Protein AF-A0A0F9IL72-F1 (afdb_monomer_lite)

Sequence (318 aa):
MGKRKRPRHKKVAETPKAPVAYEALAQELAVKFKNQKQNYYTLSDGVRKKLERHISYRPTPITWGIPLDEVLFSRFFTRFLPLGIMPWDSFATTESTYLPKARNVIHNGFLEMDTDYLMMLDSDILCPPIIVTALMMHDKHLVGGWYRNKSGDAGPHPVVYDFVSETDSRLNFRHRESPGKGLESVAGMGAGNWLMSRELAEALGEDPYSMDRATEDFVLCRKITELGYDIFVDWDLDCAHLELALYKHKGETCIIIGNGPSLNGVPKELLDKYITFGSNKIYTLPHQPDYYCIIDKDMMANCLPTIKAGWRPKGRCS

Structure (mmCIF, N/CA/C/O backbone):
data_AF-A0A0F9IL72-F1
#
_entry.id   AF-A0A0F9IL72-F1
#
loop_
_atom_site.group_PDB
_atom_site.id
_atom_site.type_symbol
_atom_site.label_atom_id
_atom_site.label_alt_id
_atom_site.label_comp_id
_atom_site.label_asym_id
_atom_site.label_entity_id
_atom_site.label_seq_id
_atom_site.pdbx_PDB_ins_code
_atom_site.Cartn_x
_atom_site.Cartn_y
_atom_site.Cartn_z
_atom_site.occupancy
_atom_site.B_iso_or_equiv
_atom_site.auth_seq_id
_atom_site.auth_comp_id
_atom_site.auth_asym_id
_atom_site.auth_atom_id
_atom_site.pdbx_PDB_model_num
ATOM 1 N N . MET A 1 1 ? 44.824 6.770 -3.897 1.00 45.03 1 MET A N 1
ATOM 2 C CA . MET A 1 1 ? 43.406 6.420 -3.647 1.00 45.03 1 MET A CA 1
ATOM 3 C C . MET A 1 1 ? 43.254 4.903 -3.649 1.00 45.03 1 MET A C 1
ATOM 5 O O . MET A 1 1 ? 43.202 4.294 -4.710 1.00 45.03 1 MET A O 1
ATOM 9 N N . GLY A 1 2 ? 43.285 4.275 -2.471 1.00 39.62 2 GLY A N 1
ATOM 10 C CA . GLY A 1 2 ? 43.141 2.822 -2.343 1.00 39.62 2 GLY A CA 1
ATOM 11 C C . GLY A 1 2 ? 41.678 2.403 -2.473 1.00 39.62 2 GLY A C 1
ATOM 12 O O . GLY A 1 2 ? 40.840 2.854 -1.696 1.00 39.62 2 GLY A O 1
ATOM 13 N N . LYS A 1 3 ? 41.364 1.545 -3.451 1.00 37.00 3 LYS A N 1
ATOM 14 C CA . LYS A 1 3 ? 40.039 0.926 -3.600 1.00 37.00 3 LYS A CA 1
ATOM 15 C C . LYS A 1 3 ? 39.753 0.067 -2.361 1.00 37.00 3 LYS A C 1
ATOM 17 O O . LYS A 1 3 ? 40.362 -0.989 -2.189 1.00 37.00 3 LYS A O 1
ATOM 22 N N . ARG A 1 4 ? 38.837 0.515 -1.493 1.00 37.28 4 ARG A N 1
ATOM 23 C CA . ARG A 1 4 ? 38.281 -0.301 -0.401 1.00 37.28 4 ARG A CA 1
ATOM 24 C C . ARG A 1 4 ? 37.601 -1.523 -1.026 1.00 37.28 4 ARG A C 1
ATOM 26 O O . ARG A 1 4 ? 36.558 -1.396 -1.659 1.00 37.28 4 ARG A O 1
ATOM 33 N N . LYS A 1 5 ? 38.210 -2.703 -0.876 1.00 37.34 5 LYS A N 1
ATOM 34 C CA . LYS A 1 5 ? 37.566 -3.981 -1.200 1.00 37.34 5 LYS A CA 1
ATOM 35 C C . LYS A 1 5 ? 36.349 -4.131 -0.282 1.00 37.34 5 LYS A C 1
ATOM 37 O O . LYS A 1 5 ? 36.518 -4.138 0.937 1.00 37.34 5 LYS A O 1
ATOM 42 N N . ARG A 1 6 ? 35.144 -4.213 -0.862 1.00 38.78 6 ARG A N 1
ATOM 43 C CA . ARG A 1 6 ? 33.921 -4.576 -0.129 1.00 38.78 6 ARG A CA 1
ATOM 44 C C . ARG A 1 6 ? 34.170 -5.905 0.606 1.00 38.78 6 ARG A C 1
ATOM 46 O O . ARG A 1 6 ? 34.804 -6.792 0.021 1.00 38.78 6 ARG A O 1
ATOM 53 N N . PRO A 1 7 ? 33.745 -6.044 1.872 1.00 42.12 7 PRO A N 1
ATOM 54 C CA . PRO A 1 7 ? 33.909 -7.289 2.605 1.00 42.12 7 PRO A CA 1
ATOM 55 C C . PRO A 1 7 ? 33.194 -8.404 1.839 1.00 42.12 7 PRO A C 1
ATOM 57 O O . PRO A 1 7 ? 32.043 -8.252 1.440 1.00 42.12 7 PRO A O 1
ATOM 60 N N . ARG A 1 8 ? 33.893 -9.520 1.595 1.00 41.88 8 ARG A N 1
ATOM 61 C CA . ARG A 1 8 ? 33.257 -10.745 1.100 1.00 41.88 8 ARG A CA 1
ATOM 62 C C . ARG A 1 8 ? 32.186 -11.118 2.120 1.00 41.88 8 ARG A C 1
ATOM 64 O O . ARG A 1 8 ? 32.541 -11.432 3.256 1.00 41.88 8 ARG A O 1
ATOM 71 N N . HIS A 1 9 ? 30.914 -11.052 1.723 1.00 43.91 9 HIS A N 1
ATOM 72 C CA . HIS A 1 9 ? 29.817 -11.598 2.512 1.00 43.91 9 HIS A CA 1
ATOM 73 C C . HIS A 1 9 ? 30.222 -13.010 2.938 1.00 43.91 9 HIS A C 1
ATOM 75 O O . HIS A 1 9 ? 30.581 -13.844 2.101 1.00 43.91 9 HIS A O 1
ATOM 81 N N . LYS A 1 10 ? 30.261 -13.254 4.255 1.00 39.53 10 LYS A N 1
ATOM 82 C CA . LYS A 1 10 ? 30.326 -14.620 4.774 1.00 39.53 10 LYS A CA 1
ATOM 83 C C . LYS A 1 10 ? 29.192 -15.367 4.084 1.00 39.53 10 LYS A C 1
ATOM 85 O O . LYS A 1 10 ? 28.081 -14.847 4.080 1.00 39.53 10 LYS A O 1
ATOM 90 N N . LYS A 1 11 ? 29.486 -16.528 3.484 1.00 36.50 11 LYS A N 1
ATOM 91 C CA . LYS A 1 11 ? 28.453 -17.467 3.038 1.00 36.50 11 LYS A CA 1
ATOM 92 C C . LYS A 1 11 ? 27.465 -17.590 4.195 1.00 36.50 11 LYS A C 1
ATOM 94 O O . LYS A 1 11 ? 27.822 -18.146 5.234 1.00 36.50 11 LYS A O 1
ATOM 99 N N . VAL A 1 12 ? 26.294 -16.977 4.040 1.00 43.09 12 VAL A N 1
ATOM 100 C CA . VAL A 1 12 ? 25.147 -17.239 4.900 1.00 43.09 12 VAL A CA 1
ATOM 101 C C . VAL A 1 12 ? 24.967 -18.747 4.811 1.00 43.09 12 VAL A C 1
ATOM 103 O O . VAL A 1 12 ? 25.070 -19.304 3.714 1.00 43.09 12 VAL A O 1
ATOM 106 N N . ALA A 1 13 ? 24.884 -19.416 5.962 1.00 37.41 13 ALA A N 1
ATOM 107 C CA . ALA A 1 13 ? 24.637 -20.849 5.990 1.00 37.41 13 ALA A CA 1
ATOM 108 C C . ALA A 1 13 ? 23.456 -21.115 5.056 1.00 37.41 13 ALA A C 1
ATOM 110 O O . ALA A 1 13 ? 22.454 -20.414 5.168 1.00 37.41 13 ALA A O 1
ATOM 111 N N . GLU A 1 14 ? 23.622 -22.023 4.090 1.00 34.97 14 GLU A N 1
ATOM 112 C CA . GLU A 1 14 ? 22.559 -22.344 3.143 1.00 34.97 14 GLU A CA 1
ATOM 113 C C . GLU A 1 14 ? 21.300 -22.654 3.950 1.00 34.97 14 GLU A C 1
ATOM 115 O O . GLU A 1 14 ? 21.269 -23.633 4.702 1.00 34.97 14 GLU A O 1
ATOM 120 N N . THR A 1 15 ? 20.294 -21.781 3.844 1.00 43.50 15 THR A N 1
ATOM 121 C CA . THR A 1 15 ? 18.968 -22.043 4.386 1.00 43.50 15 THR A CA 1
ATOM 122 C C . THR A 1 15 ? 18.541 -23.385 3.801 1.00 43.50 15 THR A C 1
ATOM 124 O O . THR A 1 15 ? 18.689 -23.574 2.586 1.00 43.50 15 THR A O 1
ATOM 127 N N . PRO A 1 16 ? 18.123 -24.361 4.623 1.00 34.06 16 PRO A N 1
ATOM 128 C CA . PRO A 1 16 ? 17.821 -25.691 4.126 1.00 34.06 16 PRO A CA 1
ATOM 129 C C . PRO A 1 16 ? 16.806 -25.601 2.983 1.00 34.06 16 PRO A C 1
ATOM 131 O O . PRO A 1 16 ? 15.640 -25.310 3.205 1.00 34.06 16 PRO A O 1
ATOM 134 N N . LYS A 1 17 ? 17.260 -25.895 1.757 1.00 41.66 17 LYS A N 1
ATOM 135 C CA . LYS A 1 17 ? 16.452 -25.971 0.524 1.00 41.66 17 LYS A CA 1
ATOM 136 C C . LYS A 1 17 ? 15.476 -27.152 0.507 1.00 41.66 17 LYS A C 1
ATOM 138 O O . LYS A 1 17 ? 14.901 -27.467 -0.532 1.00 41.66 17 LYS A O 1
ATOM 143 N N . ALA A 1 18 ? 15.325 -27.859 1.622 1.00 41.22 18 ALA A N 1
ATOM 144 C CA . ALA A 1 18 ? 14.256 -28.829 1.735 1.00 41.22 18 ALA A CA 1
ATOM 145 C C . ALA A 1 18 ? 12.949 -28.034 1.839 1.00 41.22 18 ALA A C 1
ATOM 147 O O . ALA A 1 18 ? 12.901 -27.118 2.662 1.00 41.22 18 ALA A O 1
ATOM 148 N N . PRO A 1 19 ? 11.897 -28.360 1.069 1.00 45.59 19 PRO A N 1
ATOM 149 C CA . PRO A 1 19 ? 10.563 -27.888 1.387 1.00 45.59 19 PRO A CA 1
ATOM 150 C C . PRO A 1 19 ? 10.260 -28.419 2.788 1.00 45.59 19 PRO A C 1
ATOM 152 O O . PRO A 1 19 ? 9.920 -29.587 2.980 1.00 45.59 19 PRO A O 1
ATOM 155 N N . VAL A 1 20 ? 10.496 -27.587 3.806 1.00 49.25 20 VAL A N 1
ATOM 156 C CA . VAL A 1 20 ? 10.013 -27.855 5.154 1.00 49.25 20 VAL A CA 1
ATOM 157 C C . VAL A 1 20 ? 8.516 -28.058 5.001 1.00 49.25 20 VAL A C 1
ATOM 159 O O . VAL A 1 20 ? 7.900 -27.473 4.116 1.00 49.25 20 VAL A O 1
ATOM 162 N N . ALA A 1 21 ? 7.966 -28.950 5.813 1.00 56.94 21 ALA A N 1
ATOM 163 C CA . ALA A 1 21 ? 6.605 -29.457 5.787 1.00 56.94 21 ALA A CA 1
ATOM 164 C C . ALA A 1 21 ? 5.521 -28.374 6.007 1.00 56.94 21 ALA A C 1
ATOM 166 O O . ALA A 1 21 ? 4.632 -28.553 6.831 1.00 56.94 21 ALA A O 1
ATOM 167 N N . TYR A 1 22 ? 5.583 -27.245 5.300 1.00 56.91 22 TYR A N 1
ATOM 168 C CA . TYR A 1 22 ? 4.654 -26.131 5.346 1.00 56.91 22 TYR A CA 1
ATOM 169 C C . TYR A 1 22 ? 3.270 -26.585 4.939 1.00 56.91 22 TYR A C 1
ATOM 171 O O . TYR A 1 22 ? 2.322 -26.145 5.558 1.00 56.91 22 TYR A O 1
ATOM 179 N N . GLU A 1 23 ? 3.129 -27.504 3.985 1.00 60.56 23 GLU A N 1
ATOM 180 C CA . GLU A 1 23 ? 1.821 -28.069 3.644 1.00 60.56 23 GLU A CA 1
ATOM 181 C C . GLU A 1 23 ? 1.242 -28.909 4.786 1.00 60.56 23 GLU A C 1
ATOM 183 O O . GLU A 1 23 ? 0.073 -28.753 5.129 1.00 60.56 23 GLU A O 1
ATOM 188 N N . ALA A 1 24 ? 2.052 -29.755 5.429 1.00 69.31 24 ALA A N 1
ATOM 189 C CA . ALA A 1 24 ? 1.591 -30.572 6.552 1.00 69.31 24 ALA A CA 1
ATOM 190 C C . ALA A 1 24 ? 1.285 -29.712 7.789 1.00 69.31 24 ALA A C 1
ATOM 192 O O . ALA A 1 24 ? 0.243 -29.882 8.417 1.00 69.31 24 ALA A O 1
ATOM 193 N N . LEU A 1 25 ? 2.145 -28.736 8.093 1.00 68.81 25 LEU A N 1
ATOM 194 C CA . LEU A 1 25 ? 1.924 -27.744 9.142 1.00 68.81 25 LEU A CA 1
ATOM 195 C C . LEU A 1 25 ? 0.721 -26.854 8.806 1.00 68.81 25 LEU A C 1
ATOM 197 O O . LEU A 1 25 ? -0.071 -26.543 9.687 1.00 68.81 25 LEU A O 1
ATOM 201 N N . ALA A 1 26 ? 0.519 -26.490 7.539 1.00 68.25 26 ALA A N 1
ATOM 202 C CA . ALA A 1 26 ? -0.646 -25.736 7.096 1.00 68.25 26 ALA A CA 1
ATOM 203 C C . ALA A 1 26 ? -1.928 -26.516 7.305 1.00 68.25 26 ALA A C 1
ATOM 205 O O . ALA A 1 26 ? -2.900 -25.959 7.803 1.00 68.25 26 ALA A O 1
ATOM 206 N N . GLN A 1 27 ? -1.933 -27.797 6.940 1.00 72.50 27 GLN A N 1
ATOM 207 C CA . GLN A 1 27 ? -3.067 -28.685 7.156 1.00 72.50 27 GLN A CA 1
ATOM 208 C C . GLN A 1 27 ? -3.335 -28.867 8.652 1.00 72.50 27 GLN A C 1
ATOM 210 O O . GLN A 1 27 ? -4.481 -28.738 9.082 1.00 72.50 27 GLN A O 1
ATOM 215 N N . GLU A 1 28 ? -2.293 -29.079 9.461 1.00 79.81 28 GLU A N 1
ATOM 216 C CA . GLU A 1 28 ? -2.411 -29.182 10.918 1.00 79.81 28 GLU A CA 1
ATOM 217 C C . GLU A 1 28 ? -3.003 -27.902 11.521 1.00 79.81 28 GLU A C 1
ATOM 219 O O . GLU A 1 28 ? -3.979 -27.957 12.274 1.00 79.81 28 GLU A O 1
ATOM 224 N N . LEU A 1 29 ? -2.458 -26.736 11.166 1.00 76.00 29 LEU A N 1
ATOM 225 C CA . LEU A 1 29 ? -2.908 -25.449 11.687 1.00 76.00 29 LEU A CA 1
ATOM 226 C C . LEU A 1 29 ? -4.300 -25.096 11.149 1.00 76.00 29 LEU A C 1
ATOM 228 O O . LEU A 1 29 ? -5.140 -24.644 11.923 1.00 76.00 29 LEU A O 1
ATOM 232 N N . ALA A 1 30 ? -4.614 -25.390 9.887 1.00 74.50 30 ALA A N 1
ATOM 233 C CA . ALA A 1 30 ? -5.957 -25.220 9.334 1.00 74.50 30 ALA A CA 1
ATOM 234 C C . ALA A 1 30 ? -6.990 -26.065 10.090 1.00 74.50 30 ALA A C 1
ATOM 236 O O . ALA A 1 30 ? -8.068 -25.564 10.405 1.00 74.50 30 ALA A O 1
ATOM 237 N N . VAL A 1 31 ? -6.665 -27.312 10.448 1.00 80.94 31 VAL A N 1
ATOM 238 C CA . VAL A 1 31 ? -7.533 -28.166 11.278 1.00 80.94 31 VAL A CA 1
ATOM 239 C C . VAL A 1 31 ? -7.649 -27.609 12.698 1.00 80.94 31 VAL A C 1
ATOM 241 O O . VAL A 1 31 ? -8.762 -27.449 13.205 1.00 80.94 31 VAL A O 1
ATOM 244 N N . LYS A 1 32 ? -6.521 -27.256 13.324 1.00 80.88 32 LYS A N 1
ATOM 245 C CA . LYS A 1 32 ? -6.452 -26.732 14.697 1.00 80.88 32 LYS A CA 1
ATOM 246 C C . LYS A 1 32 ? -7.207 -25.412 14.866 1.00 80.88 32 LYS A C 1
ATOM 248 O O . LYS A 1 32 ? -7.823 -25.182 15.908 1.00 80.88 32 LYS A O 1
ATOM 253 N N . PHE A 1 33 ? -7.175 -24.555 13.847 1.00 77.44 33 PHE A N 1
ATOM 254 C CA . PHE A 1 33 ? -7.745 -23.209 13.876 1.00 77.44 33 PHE A CA 1
ATOM 255 C C . PHE A 1 33 ? -9.072 -23.069 13.120 1.00 77.44 33 PHE A C 1
ATOM 257 O O . PHE A 1 33 ? -9.678 -22.004 13.209 1.00 77.44 33 PHE A O 1
ATOM 264 N N . LYS A 1 34 ? -9.588 -24.131 12.475 1.00 75.06 34 LYS A N 1
ATOM 265 C CA . LYS A 1 34 ? -10.823 -24.125 11.654 1.00 75.06 34 LYS A CA 1
ATOM 266 C C . LYS A 1 34 ? -12.008 -23.397 12.301 1.00 75.06 34 LYS A C 1
ATOM 268 O O . LYS A 1 34 ? -12.774 -22.718 11.624 1.00 75.06 34 LYS A O 1
ATOM 273 N N . ASN A 1 35 ? -12.140 -23.520 13.622 1.00 77.88 35 ASN A N 1
ATOM 274 C CA . ASN A 1 35 ? -13.231 -22.933 14.403 1.00 77.88 35 ASN A CA 1
ATOM 275 C C . ASN A 1 35 ? -12.767 -21.876 15.413 1.00 77.88 35 ASN A C 1
ATOM 277 O O . ASN A 1 35 ? -13.578 -21.394 16.208 1.00 77.88 35 ASN A O 1
ATOM 281 N N . GLN A 1 36 ? -11.479 -21.522 15.423 1.00 80.50 36 GLN A N 1
ATOM 282 C CA . GLN A 1 36 ? -11.000 -20.482 16.320 1.00 80.50 36 GLN A CA 1
ATOM 283 C C . GLN A 1 36 ? -11.421 -19.111 15.809 1.00 80.50 36 GLN A C 1
ATOM 285 O O . GLN A 1 36 ? -11.322 -18.787 14.622 1.00 80.50 36 GLN A O 1
ATOM 290 N N . LYS A 1 37 ? -11.899 -18.303 16.751 1.00 82.31 37 LYS A N 1
ATOM 291 C CA . LYS A 1 37 ? -12.289 -16.926 16.506 1.00 82.31 37 LYS A CA 1
ATOM 292 C C . LYS A 1 37 ? -11.333 -15.986 17.216 1.00 82.31 37 LYS A C 1
ATOM 294 O O . LYS A 1 37 ? -11.057 -16.160 18.402 1.00 82.31 37 LYS A O 1
ATOM 299 N N . GLN A 1 38 ? -10.899 -14.951 16.516 1.00 81.69 38 GLN A N 1
ATOM 300 C CA . GLN A 1 38 ? -10.226 -13.815 17.118 1.00 81.69 38 GLN A CA 1
ATOM 301 C C . GLN A 1 38 ? -11.260 -12.749 17.482 1.00 81.69 38 GLN A C 1
ATOM 303 O O . GLN A 1 38 ? -12.147 -12.412 16.693 1.00 81.69 38 GLN A O 1
ATOM 308 N N . ASN A 1 39 ? -11.153 -12.246 18.711 1.00 82.94 39 ASN A N 1
ATOM 309 C CA . ASN A 1 39 ? -11.991 -11.169 19.216 1.00 82.94 39 ASN A CA 1
ATOM 310 C C . ASN A 1 39 ? -11.226 -9.854 19.115 1.00 82.94 39 ASN A C 1
ATOM 312 O O . ASN A 1 39 ? -10.128 -9.736 19.657 1.00 82.94 39 ASN A O 1
ATOM 316 N N . TYR A 1 40 ? -11.845 -8.854 18.502 1.00 77.69 40 TYR A N 1
ATOM 317 C CA . TYR A 1 40 ? -11.336 -7.491 18.481 1.00 77.69 40 TYR A CA 1
ATOM 318 C C . TYR A 1 40 ? -12.332 -6.567 19.164 1.00 77.69 40 TYR A C 1
ATOM 320 O O . TYR A 1 40 ? -13.550 -6.714 19.022 1.00 77.69 40 TYR A O 1
ATOM 328 N N . TYR A 1 41 ? -11.804 -5.584 19.880 1.00 81.06 41 TYR A N 1
ATOM 329 C CA . TYR A 1 41 ? -12.589 -4.484 20.414 1.00 81.06 41 TYR A CA 1
ATOM 330 C C . TYR A 1 41 ? -12.177 -3.215 19.693 1.00 81.06 41 TYR A C 1
ATOM 332 O O . TYR A 1 41 ? -10.998 -2.877 19.644 1.00 81.06 41 TYR A O 1
ATOM 340 N N . THR A 1 42 ? -13.158 -2.512 19.145 1.00 76.38 42 THR A N 1
ATOM 341 C CA . THR A 1 42 ? -12.950 -1.192 18.558 1.00 76.38 42 THR A CA 1
ATOM 342 C C . THR A 1 42 ? -13.916 -0.196 19.182 1.00 76.38 42 THR A C 1
ATOM 344 O O . THR A 1 42 ? -15.028 -0.556 19.580 1.00 76.38 42 THR A O 1
ATOM 347 N N . LEU A 1 43 ? -13.472 1.050 19.300 1.00 73.06 43 LEU A N 1
ATOM 348 C CA . LEU A 1 43 ? -14.298 2.185 19.674 1.00 73.06 43 LEU A CA 1
ATOM 349 C C . LEU A 1 43 ? -14.400 3.078 18.438 1.00 73.06 43 LEU A C 1
ATOM 351 O O . LEU A 1 43 ? -13.430 3.731 18.068 1.00 73.06 43 LEU A O 1
ATOM 355 N N . SER A 1 44 ? -15.566 3.081 17.797 1.00 68.12 44 SER A N 1
ATOM 356 C CA . SER A 1 44 ? -15.880 3.991 16.691 1.00 68.12 44 SER A CA 1
ATOM 357 C C . SER A 1 44 ? -17.100 4.795 17.097 1.00 68.12 44 SER A C 1
ATOM 359 O O . SER A 1 44 ? -18.080 4.213 17.565 1.00 68.12 44 SER A O 1
ATOM 361 N N . ASP A 1 45 ? -17.029 6.117 16.954 1.00 67.56 45 ASP A N 1
ATOM 362 C CA . ASP A 1 45 ? -18.160 7.026 17.189 1.00 67.56 45 ASP A CA 1
ATOM 363 C C . ASP A 1 45 ? -18.739 6.919 18.614 1.00 67.56 45 ASP A C 1
ATOM 365 O O . ASP A 1 45 ? -19.940 7.026 18.846 1.00 67.56 45 ASP A O 1
ATOM 369 N N . GLY A 1 46 ? -17.867 6.652 19.594 1.00 75.88 46 GLY A N 1
ATOM 370 C CA . GLY A 1 46 ? -18.246 6.471 20.998 1.00 75.88 46 GLY A CA 1
ATOM 371 C C . GLY A 1 46 ? -18.934 5.138 21.313 1.00 75.88 46 GLY A C 1
ATOM 372 O O . GLY A 1 46 ? -19.304 4.909 22.463 1.00 75.88 46 GLY A O 1
ATOM 373 N N . VAL A 1 47 ? -19.077 4.241 20.333 1.00 72.88 47 VAL A N 1
ATOM 374 C CA . VAL A 1 47 ? -19.696 2.923 20.509 1.00 72.88 47 VAL A CA 1
ATOM 375 C C . VAL A 1 47 ? -18.623 1.840 20.518 1.00 72.88 47 VAL A C 1
ATOM 377 O O . VAL A 1 47 ? -17.874 1.665 19.553 1.00 72.88 47 VAL A O 1
ATOM 380 N N . ARG A 1 48 ? -18.561 1.076 21.615 1.00 83.75 48 ARG A N 1
ATOM 381 C CA . ARG A 1 48 ? -17.715 -0.118 21.702 1.00 83.75 48 ARG A CA 1
ATOM 382 C C . ARG A 1 48 ? -18.341 -1.223 20.857 1.00 83.75 48 ARG A C 1
ATOM 384 O O . ARG A 1 48 ? -19.430 -1.698 21.167 1.00 83.75 48 ARG A O 1
ATOM 391 N N . LYS A 1 49 ? -17.637 -1.662 19.817 1.00 80.81 49 LYS A N 1
ATOM 392 C CA . LYS A 1 49 ? -18.036 -2.799 18.982 1.00 80.81 49 LYS A CA 1
ATOM 393 C C . LYS A 1 49 ? -17.099 -3.973 19.246 1.00 80.81 49 LYS A C 1
ATOM 395 O O . LYS A 1 49 ? -15.877 -3.823 19.191 1.00 80.81 49 LYS A O 1
ATOM 400 N N . LYS A 1 50 ? -17.682 -5.137 19.543 1.00 84.19 50 LYS A N 1
ATOM 401 C CA . LYS A 1 50 ? -16.980 -6.424 19.524 1.00 84.19 50 LYS A CA 1
ATOM 402 C C . LYS A 1 50 ? -17.072 -6.973 18.103 1.00 84.19 50 LYS A C 1
ATOM 404 O O . LYS A 1 50 ? -18.172 -7.095 17.570 1.00 84.19 50 LYS A O 1
ATOM 409 N N . LEU A 1 51 ? -15.932 -7.279 17.501 1.00 79.75 51 LEU A N 1
ATOM 410 C CA . LEU A 1 51 ? -15.855 -7.941 16.203 1.00 79.75 51 LEU A CA 1
ATOM 411 C C . LEU A 1 51 ? -15.296 -9.345 16.422 1.00 79.75 51 LEU A C 1
ATOM 413 O O . LEU A 1 51 ? -14.238 -9.499 17.032 1.00 79.75 51 LEU A O 1
ATOM 417 N N . GLU A 1 52 ? -16.012 -10.353 15.938 1.00 82.81 52 GLU A N 1
ATOM 418 C CA . GLU A 1 52 ? -15.541 -11.738 15.906 1.00 82.81 52 GLU A CA 1
ATOM 419 C C . GLU A 1 52 ? -15.162 -12.102 14.477 1.00 82.81 52 GLU A C 1
ATOM 421 O O . GLU A 1 52 ? -15.912 -11.816 13.541 1.00 82.81 52 GLU A O 1
ATOM 426 N N . ARG A 1 53 ? -14.007 -12.742 14.303 1.00 77.00 53 ARG A N 1
ATOM 427 C CA . ARG A 1 53 ? -13.574 -13.251 12.999 1.00 77.00 53 ARG A CA 1
ATOM 428 C C . ARG A 1 53 ? -12.969 -14.626 13.121 1.00 77.00 53 ARG A C 1
ATOM 430 O O . ARG A 1 53 ? -12.299 -14.906 14.106 1.00 77.00 53 ARG A O 1
ATOM 437 N N . HIS A 1 54 ? -13.176 -15.445 12.100 1.00 77.88 54 HIS A N 1
ATOM 438 C CA . HIS A 1 54 ? -12.424 -16.680 11.949 1.00 77.88 54 HIS A CA 1
ATOM 439 C C . HIS A 1 54 ? -10.956 -16.346 11.709 1.00 77.88 54 HIS A C 1
ATOM 441 O O . HIS A 1 54 ? -10.645 -15.431 10.943 1.00 77.88 54 HIS A O 1
ATOM 447 N N . ILE A 1 55 ? -10.073 -17.070 12.390 1.00 77.31 55 ILE A N 1
ATOM 448 C CA . ILE A 1 55 ? -8.639 -16.975 12.139 1.00 77.31 55 ILE A CA 1
ATOM 449 C C . ILE A 1 55 ? -8.387 -17.587 10.760 1.00 77.31 55 ILE A C 1
ATOM 451 O O . ILE A 1 55 ? -8.652 -18.770 10.551 1.00 77.31 55 ILE A O 1
ATOM 455 N N . SER A 1 56 ? -7.911 -16.778 9.813 1.00 75.50 56 SER A N 1
ATOM 456 C CA . SER A 1 56 ? -7.340 -17.291 8.572 1.00 75.50 56 SER A CA 1
ATOM 457 C C . SER A 1 56 ? -5.887 -17.671 8.826 1.00 75.50 56 SER A C 1
ATOM 459 O O . SER A 1 56 ? -5.170 -16.985 9.551 1.00 75.50 56 SER A O 1
ATOM 461 N N . TYR A 1 57 ? -5.465 -18.791 8.249 1.00 81.50 57 TYR A N 1
ATOM 462 C CA . TYR A 1 57 ? -4.085 -19.251 8.292 1.00 81.50 57 TYR A CA 1
ATOM 463 C C . TYR A 1 57 ? -3.504 -19.187 6.880 1.00 81.50 57 TYR A C 1
ATOM 465 O O . TYR A 1 57 ? -4.143 -19.648 5.933 1.00 81.50 57 TYR A O 1
ATOM 473 N N . ARG A 1 58 ? -2.299 -18.626 6.751 1.00 87.06 58 ARG A N 1
ATOM 474 C CA . ARG A 1 58 ? -1.581 -18.506 5.481 1.00 87.06 58 ARG A CA 1
ATOM 475 C C . ARG A 1 58 ? -0.165 -19.065 5.640 1.00 87.06 58 ARG A C 1
ATOM 477 O O . ARG A 1 58 ? 0.640 -18.420 6.304 1.00 87.06 58 ARG A O 1
ATOM 484 N N . PRO A 1 59 ? 0.151 -20.235 5.058 1.00 83.31 59 PRO A N 1
ATOM 485 C CA . PRO A 1 59 ? 1.451 -20.871 5.271 1.00 83.31 59 PRO A CA 1
ATOM 486 C C . PRO A 1 59 ? 2.604 -20.128 4.623 1.00 83.31 59 PRO A C 1
ATOM 488 O O . PRO A 1 59 ? 3.704 -20.124 5.160 1.00 83.31 59 PRO A O 1
ATOM 491 N N . THR A 1 60 ? 2.355 -19.517 3.472 1.00 89.75 60 THR A N 1
ATOM 492 C CA . THR A 1 60 ? 3.369 -18.784 2.726 1.00 89.75 60 THR A CA 1
ATOM 493 C C . THR A 1 60 ? 3.695 -17.492 3.464 1.00 89.75 60 THR A C 1
ATOM 495 O O . THR A 1 60 ? 2.768 -16.718 3.687 1.00 89.75 60 THR A O 1
ATOM 498 N N . PRO A 1 61 ? 4.949 -17.224 3.851 1.00 94.12 61 PRO A N 1
ATOM 499 C CA . PRO A 1 61 ? 5.360 -15.921 4.370 1.00 94.12 61 PRO A CA 1
ATOM 500 C C . PRO A 1 61 ? 5.291 -14.834 3.289 1.00 94.12 61 PRO A C 1
ATOM 502 O O . PRO A 1 61 ? 5.566 -15.105 2.122 1.00 94.12 61 PRO A O 1
ATOM 505 N N . ILE A 1 62 ? 4.947 -13.598 3.664 1.00 97.38 62 ILE A N 1
ATOM 506 C CA . ILE A 1 62 ? 5.177 -12.414 2.809 1.00 97.38 62 ILE A CA 1
ATOM 507 C C . ILE A 1 62 ? 6.010 -11.375 3.557 1.00 97.38 62 ILE A C 1
ATOM 509 O O . ILE A 1 62 ? 6.098 -11.397 4.787 1.00 97.38 62 ILE A O 1
ATOM 513 N N . THR A 1 63 ? 6.543 -10.413 2.815 1.00 98.56 63 THR A N 1
ATOM 514 C CA . THR A 1 63 ? 6.963 -9.124 3.361 1.00 98.56 63 THR A CA 1
ATOM 515 C C . THR A 1 63 ? 5.853 -8.097 3.180 1.00 98.56 63 THR A C 1
ATOM 517 O O . THR A 1 63 ? 5.410 -7.843 2.063 1.00 98.56 63 THR A O 1
ATOM 520 N N . TRP A 1 64 ? 5.424 -7.469 4.271 1.00 98.31 64 TRP A N 1
ATOM 521 C CA . TRP A 1 64 ? 4.576 -6.280 4.237 1.00 98.31 64 TRP A CA 1
ATOM 522 C C . TRP A 1 64 ? 5.436 -5.048 3.960 1.00 98.31 64 TRP A C 1
ATOM 524 O O . TRP A 1 64 ? 6.264 -4.668 4.788 1.00 98.31 64 TRP A O 1
ATOM 534 N N . GLY A 1 65 ? 5.241 -4.436 2.796 1.00 97.94 65 GLY A N 1
ATOM 535 C CA . GLY A 1 65 ? 5.858 -3.181 2.392 1.00 97.94 65 GLY A CA 1
ATOM 536 C C . GLY A 1 65 ? 4.914 -2.015 2.640 1.00 97.94 65 GLY A C 1
ATOM 537 O O . GLY A 1 65 ? 3.949 -1.858 1.898 1.00 97.94 65 GLY A O 1
ATOM 538 N N . ILE A 1 66 ? 5.163 -1.211 3.674 1.00 96.75 66 ILE A N 1
ATOM 539 C CA . ILE A 1 66 ? 4.250 -0.125 4.062 1.00 96.75 66 ILE A CA 1
ATOM 540 C C . ILE A 1 66 ? 5.030 1.190 4.134 1.00 96.75 66 ILE A C 1
ATOM 542 O O . ILE A 1 66 ? 5.808 1.382 5.078 1.00 96.75 66 ILE A O 1
ATOM 546 N N . PRO A 1 67 ? 4.854 2.111 3.167 1.00 94.50 67 PRO A N 1
ATOM 547 C CA . PRO A 1 67 ? 5.389 3.456 3.298 1.00 94.50 67 PRO A CA 1
ATOM 548 C C . PRO A 1 67 ? 4.607 4.183 4.397 1.00 94.50 67 PRO A C 1
ATOM 550 O O . PRO A 1 67 ? 3.398 4.404 4.292 1.00 94.50 67 PRO A O 1
ATOM 553 N N . LEU A 1 68 ? 5.301 4.523 5.481 1.00 90.25 68 LEU A N 1
ATOM 554 C CA . LEU A 1 68 ? 4.751 5.290 6.589 1.00 90.25 68 LEU A CA 1
ATOM 555 C C . LEU A 1 68 ? 5.323 6.713 6.557 1.00 90.25 68 LEU A C 1
ATOM 557 O O . LEU A 1 68 ? 6.449 6.962 6.112 1.00 90.25 68 LEU A O 1
ATOM 561 N N . ASP A 1 69 ? 4.524 7.653 7.038 1.00 81.31 69 ASP A N 1
ATOM 562 C CA . ASP A 1 69 ? 4.995 8.950 7.498 1.00 81.31 69 ASP A CA 1
ATOM 563 C C . ASP A 1 69 ? 5.008 8.962 9.040 1.00 81.31 69 ASP A C 1
ATOM 565 O O . ASP A 1 69 ? 4.809 7.933 9.691 1.00 81.31 69 ASP A O 1
ATOM 569 N N . GLU A 1 70 ? 5.262 10.120 9.649 1.00 76.88 70 GLU A N 1
ATOM 570 C CA . GLU A 1 70 ? 5.257 10.258 11.112 1.00 76.88 70 GLU A CA 1
ATOM 571 C C . GLU A 1 70 ? 3.866 10.025 11.742 1.00 76.88 70 GLU A C 1
ATOM 573 O O . GLU A 1 70 ? 3.762 9.836 12.958 1.00 76.88 70 GLU A O 1
ATOM 578 N N . VAL A 1 71 ? 2.783 10.050 10.950 1.00 79.88 71 VAL A N 1
ATOM 579 C CA . VAL A 1 71 ? 1.398 10.074 11.434 1.00 79.88 71 VAL A CA 1
ATOM 580 C C . VAL A 1 71 ? 0.582 8.943 10.814 1.00 79.88 71 VAL A C 1
ATOM 582 O O . VAL A 1 71 ? -0.137 9.097 9.832 1.00 79.88 71 VAL A O 1
ATOM 585 N N . LEU A 1 72 ? 0.562 7.799 11.497 1.00 83.69 72 LEU A N 1
ATOM 586 C CA . LEU A 1 72 ? -0.323 6.708 11.110 1.00 83.69 72 LEU A CA 1
ATOM 587 C C . LEU A 1 72 ? -1.754 6.934 11.606 1.00 83.69 72 LEU A C 1
ATOM 589 O O . LEU A 1 72 ? -2.027 7.022 12.808 1.00 83.69 72 LEU A O 1
ATOM 593 N N . PHE A 1 73 ? -2.714 6.917 10.687 1.00 84.00 73 PHE A N 1
ATOM 594 C CA . PHE A 1 73 ? -4.118 6.972 11.061 1.00 84.00 73 PHE A CA 1
ATOM 595 C C . PHE A 1 73 ? -4.544 5.719 11.840 1.00 84.00 73 PHE A C 1
ATOM 597 O O . PHE A 1 73 ? -4.427 4.586 11.370 1.00 84.00 73 PHE A O 1
ATOM 604 N N . SER A 1 74 ? -5.169 5.911 13.004 1.00 84.19 74 SER A N 1
ATOM 605 C CA . SER A 1 74 ? -5.701 4.807 13.823 1.00 84.19 74 SER A CA 1
ATOM 606 C C . SER A 1 74 ? -6.683 3.911 13.054 1.00 84.19 74 SER A C 1
ATOM 608 O O . SER A 1 74 ? -6.752 2.698 13.275 1.00 84.19 74 SER A O 1
ATOM 610 N N . ARG A 1 75 ? -7.430 4.493 12.107 1.00 83.12 75 ARG A N 1
ATOM 611 C CA . ARG A 1 75 ? -8.345 3.755 11.234 1.00 83.12 75 ARG A CA 1
ATOM 612 C C . ARG A 1 75 ? -7.601 2.838 10.255 1.00 83.12 75 ARG A C 1
ATOM 614 O O . ARG A 1 75 ? -8.100 1.741 10.035 1.00 83.12 75 ARG A O 1
ATOM 621 N N . PHE A 1 76 ? -6.426 3.214 9.744 1.00 89.25 76 PHE A N 1
ATOM 622 C CA . PHE A 1 76 ? -5.577 2.285 8.990 1.00 89.25 76 PHE A CA 1
ATOM 623 C C . PHE A 1 76 ? -5.127 1.136 9.890 1.00 89.25 76 PHE A C 1
ATOM 625 O O . PHE A 1 76 ? -5.445 -0.013 9.610 1.00 89.25 76 PHE A O 1
ATOM 632 N N . PHE A 1 77 ? -4.512 1.433 11.040 1.00 89.19 77 PHE A N 1
ATOM 633 C CA . PHE A 1 77 ? -3.982 0.398 11.936 1.00 89.19 77 PHE A CA 1
ATOM 634 C C . PHE A 1 77 ? -5.049 -0.626 12.364 1.00 89.19 77 PHE A C 1
ATOM 636 O O . PHE A 1 77 ? -4.852 -1.837 12.278 1.00 89.19 77 PHE A O 1
ATOM 643 N N . THR A 1 78 ? -6.236 -0.155 12.758 1.00 85.88 78 THR A N 1
ATOM 644 C CA . THR A 1 78 ? -7.355 -1.038 13.143 1.00 85.88 78 THR A CA 1
ATOM 645 C C . THR A 1 78 ? -7.903 -1.886 11.991 1.00 85.88 78 THR A C 1
ATOM 647 O O . THR A 1 78 ? -8.533 -2.915 12.243 1.00 85.88 78 THR A O 1
ATOM 650 N N . ARG A 1 79 ? -7.679 -1.475 10.737 1.00 87.00 79 ARG A N 1
ATOM 651 C CA . ARG A 1 79 ? -8.065 -2.204 9.517 1.00 87.00 79 ARG A CA 1
ATOM 652 C C . ARG A 1 79 ? -6.931 -3.030 8.920 1.00 87.00 79 ARG A C 1
ATOM 654 O O . ARG A 1 79 ? -7.227 -3.951 8.170 1.00 87.00 79 ARG A O 1
ATOM 661 N N . PHE A 1 80 ? -5.695 -2.756 9.317 1.00 91.38 80 PHE A N 1
ATOM 662 C CA . PHE A 1 80 ? -4.503 -3.512 8.969 1.00 91.38 80 PHE A CA 1
ATOM 663 C C . PHE A 1 80 ? -4.417 -4.834 9.746 1.00 91.38 80 PHE A C 1
ATOM 665 O O . PHE A 1 80 ? -4.231 -5.892 9.152 1.00 91.38 80 PHE A O 1
ATOM 672 N N . LEU A 1 81 ? -4.654 -4.810 11.067 1.00 87.62 81 LEU A N 1
ATOM 673 C CA . LEU A 1 81 ? -4.621 -6.022 11.910 1.00 87.62 81 LEU A CA 1
ATOM 674 C C . LEU A 1 81 ? -5.455 -7.194 11.361 1.00 87.62 81 LEU A C 1
ATOM 676 O O . LEU A 1 81 ? -5.006 -8.338 11.431 1.00 87.62 81 LEU A O 1
ATOM 680 N N . PRO A 1 82 ? -6.664 -6.965 10.817 1.00 86.38 82 PRO A N 1
ATOM 681 C CA . PRO A 1 82 ? -7.500 -8.044 10.320 1.00 86.38 82 PRO A CA 1
ATOM 682 C C . PRO A 1 82 ? -7.179 -8.510 8.889 1.00 86.38 82 PRO A C 1
ATOM 684 O O . PRO A 1 82 ? -7.976 -9.285 8.362 1.00 86.38 82 PRO A O 1
ATOM 687 N N . LEU A 1 83 ? -6.090 -8.044 8.259 1.00 89.94 83 LEU A N 1
ATOM 688 C CA . LEU A 1 83 ? -5.649 -8.487 6.922 1.00 89.94 83 LEU A CA 1
ATOM 689 C C . LEU A 1 83 ? -4.924 -9.848 6.931 1.00 89.94 83 LEU A C 1
ATOM 691 O O . LEU A 1 83 ? -4.446 -10.301 5.896 1.00 89.94 83 LEU A O 1
ATOM 695 N N . GLY A 1 84 ? -4.843 -10.514 8.088 1.00 86.00 84 GLY A N 1
ATOM 696 C CA . GLY A 1 84 ? -4.236 -11.842 8.198 1.00 86.00 84 GLY A CA 1
ATOM 697 C C . GLY A 1 84 ? -2.711 -11.805 8.284 1.00 86.00 84 GLY A C 1
ATOM 698 O O . GLY A 1 84 ? -2.040 -12.609 7.640 1.00 86.00 84 GLY A O 1
ATOM 699 N N . ILE A 1 85 ? -2.173 -10.874 9.076 1.00 91.25 85 ILE A N 1
ATOM 700 C CA . ILE A 1 85 ? -0.751 -10.844 9.438 1.00 91.25 85 ILE A CA 1
ATOM 701 C C . ILE A 1 85 ? -0.399 -12.148 10.155 1.00 91.25 85 ILE A C 1
ATOM 703 O O . ILE A 1 85 ? -1.070 -12.531 11.120 1.00 91.25 85 ILE A O 1
ATOM 707 N N . MET A 1 86 ? 0.670 -12.798 9.707 1.00 90.50 86 MET A N 1
ATOM 708 C CA . MET A 1 86 ? 1.170 -14.031 10.300 1.00 90.50 86 MET A CA 1
ATOM 709 C C . MET A 1 86 ? 2.420 -13.774 11.152 1.00 90.50 86 MET A C 1
ATOM 711 O O . MET A 1 86 ? 3.205 -12.884 10.833 1.00 90.50 86 MET A O 1
ATOM 715 N N . PRO A 1 87 ? 2.669 -14.569 12.211 1.00 90.44 87 PRO A N 1
ATOM 716 C CA . PRO A 1 87 ? 3.878 -14.436 13.032 1.00 90.44 87 PRO A CA 1
ATOM 717 C C . PRO A 1 87 ? 5.205 -14.624 12.278 1.00 90.44 87 PRO A C 1
ATOM 719 O O . PRO A 1 87 ? 6.244 -14.229 12.793 1.00 90.44 87 PRO A O 1
ATOM 722 N N . TRP A 1 88 ? 5.177 -15.261 11.104 1.00 92.38 88 TRP A N 1
ATOM 723 C CA . TRP A 1 88 ? 6.337 -15.472 10.228 1.00 92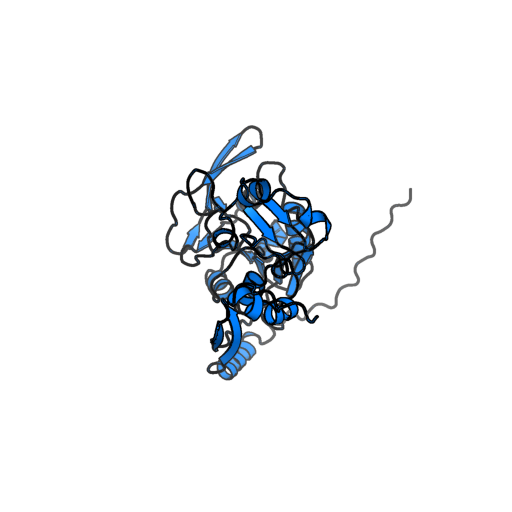.38 88 TRP A CA 1
ATOM 724 C C . TRP A 1 88 ? 6.426 -14.461 9.078 1.00 92.38 88 TRP A C 1
ATOM 726 O O . TRP A 1 88 ? 7.304 -14.594 8.230 1.00 92.38 88 TRP A O 1
ATOM 736 N N . ASP A 1 89 ? 5.535 -13.469 9.021 1.00 95.94 89 ASP A N 1
ATOM 737 C CA . ASP A 1 89 ? 5.668 -12.388 8.048 1.00 95.94 89 ASP A CA 1
ATOM 738 C C . ASP A 1 89 ? 6.832 -11.467 8.393 1.00 95.94 89 ASP A C 1
ATOM 740 O O . ASP A 1 89 ? 7.147 -11.228 9.561 1.00 95.94 89 ASP A O 1
ATOM 744 N N . SER A 1 90 ? 7.430 -10.902 7.351 1.00 97.94 90 SER A N 1
ATOM 745 C CA . SER A 1 90 ? 8.437 -9.855 7.477 1.00 97.94 90 SER A CA 1
ATOM 746 C C . SER A 1 90 ? 7.834 -8.479 7.186 1.00 97.94 90 SER A C 1
ATOM 748 O O . SER A 1 90 ? 6.750 -8.365 6.612 1.00 97.94 90 SER A O 1
ATOM 750 N N . PHE A 1 91 ? 8.529 -7.415 7.587 1.00 97.94 91 PHE A N 1
ATOM 751 C CA . PHE A 1 91 ? 8.059 -6.037 7.440 1.00 97.94 91 PHE A CA 1
ATOM 752 C C . PHE A 1 91 ? 9.179 -5.147 6.918 1.00 97.94 91 PHE A C 1
ATOM 754 O O . PHE A 1 91 ? 10.256 -5.099 7.509 1.00 97.94 91 PHE A O 1
ATOM 761 N N . ALA A 1 92 ? 8.893 -4.405 5.854 1.00 97.62 92 ALA A N 1
ATOM 762 C CA . ALA A 1 92 ? 9.741 -3.353 5.322 1.00 97.62 92 ALA A CA 1
ATOM 763 C C . ALA A 1 92 ? 8.946 -2.041 5.340 1.00 97.62 92 ALA A C 1
ATOM 765 O O . ALA A 1 92 ? 7.917 -1.904 4.678 1.00 97.62 92 ALA A O 1
ATOM 766 N N . THR A 1 93 ? 9.400 -1.076 6.136 1.00 96.12 93 THR A N 1
ATOM 767 C CA . THR A 1 93 ? 8.718 0.209 6.335 1.00 96.12 93 THR A CA 1
ATOM 768 C C . THR A 1 93 ? 9.705 1.362 6.253 1.00 96.12 93 THR A C 1
ATOM 770 O O . THR A 1 93 ? 10.914 1.173 6.387 1.00 96.12 93 THR A O 1
ATOM 773 N N . THR A 1 94 ? 9.197 2.578 6.072 1.00 93.75 94 THR A N 1
ATOM 774 C CA . THR A 1 94 ? 10.017 3.800 6.024 1.00 93.75 94 THR A CA 1
ATOM 775 C C . THR A 1 94 ? 9.337 4.929 6.765 1.00 93.75 94 THR A C 1
ATOM 777 O O . THR A 1 94 ? 8.125 4.890 6.893 1.00 93.75 94 THR A O 1
ATOM 780 N N . GLU A 1 95 ? 10.088 5.967 7.118 1.00 87.44 95 GLU A N 1
ATOM 781 C CA . GLU A 1 95 ? 9.569 7.250 7.610 1.00 87.44 95 GLU A CA 1
ATOM 782 C C . GLU A 1 95 ? 9.848 8.337 6.555 1.00 87.44 95 GLU A C 1
ATOM 784 O O . GLU A 1 95 ? 10.672 9.232 6.748 1.00 87.44 95 GLU A O 1
ATOM 789 N N . SER A 1 96 ? 9.271 8.206 5.355 1.00 82.56 96 SER A N 1
ATOM 790 C CA . SER A 1 96 ? 9.565 9.121 4.246 1.00 82.56 96 SER A CA 1
ATOM 791 C C . SER A 1 96 ? 8.316 9.496 3.468 1.00 82.56 96 SER A C 1
ATOM 793 O O . SER A 1 96 ? 7.588 8.641 2.980 1.00 82.56 96 SER A O 1
ATOM 795 N N . THR A 1 97 ? 8.128 10.801 3.279 1.00 75.25 97 THR A N 1
ATOM 796 C CA . THR A 1 97 ? 7.038 11.374 2.479 1.00 75.25 97 THR A CA 1
ATOM 797 C C . THR A 1 97 ? 7.343 11.407 0.979 1.00 75.25 97 THR A C 1
ATOM 799 O O . THR A 1 97 ? 6.465 11.712 0.176 1.00 75.25 97 THR A O 1
ATOM 802 N N . TYR A 1 98 ? 8.581 11.101 0.570 1.00 85.44 98 TYR A N 1
ATOM 803 C CA . TYR A 1 98 ? 8.972 11.070 -0.838 1.00 85.44 98 TYR A CA 1
ATOM 804 C C . TYR A 1 98 ? 8.821 9.652 -1.396 1.00 85.44 98 TYR A C 1
ATOM 806 O O . TYR A 1 98 ? 9.716 8.814 -1.241 1.00 85.44 98 TYR A O 1
ATOM 814 N N . LEU A 1 99 ? 7.681 9.404 -2.049 1.00 88.19 99 LEU A N 1
ATOM 815 C CA . LEU A 1 99 ? 7.219 8.072 -2.456 1.00 88.19 99 LEU A CA 1
ATOM 816 C C . LEU A 1 99 ? 8.261 7.219 -3.198 1.00 88.19 99 LEU A C 1
ATOM 818 O O . LEU A 1 99 ? 8.461 6.083 -2.772 1.00 88.19 99 LEU A O 1
ATOM 822 N N . PRO A 1 100 ? 9.013 7.714 -4.205 1.00 92.69 100 PRO A N 1
ATOM 823 C CA . PRO A 1 100 ? 9.980 6.864 -4.905 1.00 92.69 100 PRO A CA 1
ATOM 824 C C . PRO A 1 100 ? 11.067 6.338 -3.968 1.00 92.69 100 PRO A C 1
ATOM 826 O O . PRO A 1 100 ? 11.412 5.162 -4.002 1.00 92.69 100 PRO A O 1
ATOM 829 N N . LYS A 1 101 ? 11.577 7.195 -3.075 1.00 93.00 101 LYS A N 1
ATOM 830 C CA . LYS A 1 101 ? 12.596 6.798 -2.096 1.00 93.00 101 LYS A CA 1
ATOM 831 C C . LYS A 1 101 ? 12.019 5.835 -1.065 1.00 93.00 101 LYS A C 1
ATOM 833 O O . LYS A 1 101 ? 12.685 4.860 -0.735 1.00 93.00 101 LYS A O 1
ATOM 838 N N . ALA A 1 102 ? 10.808 6.097 -0.574 1.00 94.19 102 ALA A N 1
ATOM 839 C CA . ALA A 1 102 ? 10.131 5.215 0.372 1.00 94.19 102 ALA A CA 1
ATOM 840 C C . ALA A 1 102 ? 9.947 3.806 -0.221 1.00 94.19 102 ALA A C 1
ATOM 842 O O . ALA A 1 102 ? 10.392 2.814 0.356 1.00 94.19 102 ALA A O 1
ATOM 843 N N . ARG A 1 103 ? 9.376 3.723 -1.428 1.00 96.62 103 ARG A N 1
ATOM 844 C CA . ARG A 1 103 ? 9.129 2.457 -2.128 1.00 96.62 103 ARG A CA 1
ATOM 845 C C . ARG A 1 103 ? 10.425 1.733 -2.507 1.00 96.62 103 ARG A C 1
ATOM 847 O O . ARG A 1 103 ? 10.477 0.516 -2.371 1.00 96.62 103 ARG A O 1
ATOM 854 N N . ASN A 1 104 ? 11.483 2.453 -2.888 1.00 97.75 104 ASN A N 1
ATOM 855 C CA . ASN A 1 104 ? 12.802 1.863 -3.149 1.00 97.75 104 ASN A CA 1
ATOM 856 C C . ASN A 1 104 ? 13.449 1.265 -1.893 1.00 97.75 104 ASN A C 1
ATOM 858 O O . ASN A 1 104 ? 13.952 0.148 -1.944 1.00 97.75 104 ASN A O 1
ATOM 862 N N . VAL A 1 105 ? 13.384 1.952 -0.745 1.00 97.56 105 VAL A N 1
ATOM 863 C CA . VAL A 1 105 ? 13.879 1.396 0.529 1.00 97.56 105 VAL A CA 1
ATOM 864 C C . VAL A 1 105 ? 13.124 0.115 0.892 1.00 97.56 105 VAL A C 1
ATOM 866 O O . VAL A 1 105 ? 13.745 -0.865 1.297 1.00 97.56 105 VAL A O 1
ATOM 869 N N . ILE A 1 106 ? 11.802 0.099 0.701 1.00 98.31 106 ILE A N 1
ATOM 870 C CA . ILE A 1 106 ? 10.969 -1.090 0.928 1.00 98.31 106 ILE A CA 1
ATOM 871 C C . ILE A 1 106 ? 11.349 -2.221 -0.028 1.00 98.31 106 ILE A C 1
ATOM 873 O O . ILE A 1 106 ? 11.531 -3.354 0.409 1.00 98.31 106 ILE A O 1
ATOM 877 N N . HIS A 1 107 ? 11.478 -1.916 -1.319 1.00 98.56 107 HIS A N 1
ATOM 878 C CA . HIS A 1 107 ? 11.821 -2.885 -2.354 1.00 98.56 107 HIS A CA 1
ATOM 879 C C . HIS A 1 107 ? 13.188 -3.523 -2.098 1.00 98.56 107 HIS A C 1
ATOM 881 O O . HIS A 1 107 ? 13.294 -4.744 -2.038 1.00 98.56 107 HIS A O 1
ATOM 887 N N . ASN A 1 108 ? 14.220 -2.711 -1.864 1.00 98.50 108 ASN A N 1
ATOM 888 C CA . ASN A 1 108 ? 15.560 -3.217 -1.577 1.00 98.50 108 ASN A CA 1
ATOM 889 C C . ASN A 1 108 ? 15.575 -4.017 -0.267 1.00 98.50 108 ASN A C 1
ATOM 891 O O . ASN A 1 108 ? 16.173 -5.086 -0.208 1.00 98.50 108 ASN A O 1
ATOM 895 N N . GLY A 1 109 ? 14.850 -3.554 0.758 1.00 98.25 109 GLY A N 1
ATOM 896 C CA . GLY A 1 109 ? 14.671 -4.306 1.998 1.00 98.25 109 GLY A CA 1
ATOM 897 C C . GLY A 1 109 ? 14.021 -5.673 1.767 1.00 98.25 109 GLY A C 1
ATOM 898 O O . GLY A 1 109 ? 14.457 -6.657 2.350 1.00 98.25 109 GLY A O 1
ATOM 899 N N . PHE A 1 110 ? 13.024 -5.768 0.883 1.00 98.56 110 PHE A N 1
ATOM 900 C CA . PHE A 1 110 ? 12.409 -7.042 0.498 1.00 98.56 110 PHE A CA 1
ATOM 901 C C . PHE A 1 110 ? 13.388 -7.993 -0.208 1.00 98.56 110 PHE A C 1
ATOM 903 O O . PHE A 1 110 ? 13.382 -9.193 0.085 1.00 98.56 110 PHE A O 1
ATOM 910 N N . LEU A 1 111 ? 14.261 -7.477 -1.080 1.00 98.38 111 LEU A N 1
ATOM 911 C CA . LEU A 1 111 ? 15.294 -8.287 -1.738 1.00 98.38 111 LEU A CA 1
ATOM 912 C C . LEU A 1 111 ? 16.254 -8.941 -0.728 1.00 98.38 111 LEU A C 1
ATOM 914 O O . LEU A 1 111 ? 16.757 -10.030 -0.992 1.00 98.38 111 LEU A O 1
ATOM 918 N N . GLU A 1 112 ? 16.453 -8.329 0.444 1.00 97.69 112 GLU A N 1
ATOM 919 C CA . GLU A 1 112 ? 17.281 -8.865 1.535 1.00 97.69 112 GLU A CA 1
ATOM 920 C C . GLU A 1 112 ? 16.562 -9.895 2.434 1.00 97.69 112 GLU A C 1
ATOM 922 O O . GLU A 1 112 ? 17.210 -10.540 3.262 1.00 97.69 112 GLU A O 1
ATOM 927 N N . MET A 1 113 ? 15.240 -10.055 2.307 1.00 95.44 113 MET A N 1
ATOM 928 C CA . MET A 1 113 ? 14.434 -10.960 3.141 1.00 95.44 113 MET A CA 1
ATOM 929 C C . MET A 1 113 ? 14.279 -12.355 2.525 1.00 95.44 113 MET A C 1
ATOM 931 O O . MET A 1 113 ? 14.486 -12.544 1.334 1.00 95.44 113 MET A O 1
ATOM 935 N N . ASP A 1 114 ? 13.877 -13.331 3.343 1.00 94.88 114 ASP A N 1
ATOM 936 C CA . ASP A 1 114 ? 13.635 -14.726 2.938 1.00 94.88 114 ASP A CA 1
ATOM 937 C C . ASP A 1 114 ? 12.126 -14.993 2.773 1.00 94.88 114 ASP A C 1
ATOM 939 O O . ASP A 1 114 ? 11.512 -15.763 3.510 1.00 94.88 114 ASP A O 1
ATOM 943 N N . THR A 1 115 ? 11.490 -14.243 1.871 1.00 96.62 115 THR A N 1
ATOM 944 C CA . THR A 1 115 ? 10.045 -14.324 1.580 1.00 96.62 115 THR A CA 1
ATOM 945 C C . THR A 1 115 ? 9.793 -14.242 0.076 1.00 96.62 115 THR A C 1
ATOM 947 O O . THR A 1 115 ? 10.466 -13.492 -0.625 1.00 96.62 115 THR A O 1
ATOM 950 N N . ASP A 1 116 ? 8.808 -14.966 -0.452 1.00 97.06 116 ASP A N 1
ATOM 951 C CA . ASP A 1 116 ? 8.589 -15.043 -1.910 1.00 97.06 116 ASP A CA 1
ATOM 952 C C . ASP A 1 116 ? 7.749 -13.897 -2.481 1.00 97.06 116 ASP A C 1
ATOM 954 O O . ASP A 1 116 ? 7.640 -13.746 -3.696 1.00 97.06 116 ASP A O 1
ATOM 958 N N . TYR A 1 117 ? 7.140 -13.086 -1.618 1.00 98.50 117 TYR A N 1
ATOM 959 C CA . TYR A 1 117 ? 6.176 -12.073 -2.025 1.00 98.50 117 TYR A CA 1
ATOM 960 C C . TYR A 1 117 ? 6.311 -10.789 -1.210 1.00 98.50 117 TYR A C 1
ATOM 962 O O . TYR A 1 117 ? 6.437 -10.826 0.017 1.00 98.50 117 TYR A O 1
ATOM 970 N N . LEU A 1 118 ? 6.187 -9.658 -1.897 1.00 98.62 118 LEU A N 1
ATOM 971 C CA . LEU A 1 118 ? 6.058 -8.323 -1.330 1.00 98.62 118 LEU A CA 1
ATOM 972 C C . LEU A 1 118 ? 4.612 -7.849 -1.473 1.00 98.62 118 LEU A C 1
ATOM 974 O O . LEU A 1 118 ? 4.129 -7.634 -2.583 1.00 98.62 118 LEU A O 1
ATOM 978 N N . MET A 1 119 ? 3.937 -7.646 -0.346 1.00 98.31 119 MET A N 1
ATOM 979 C CA . MET A 1 119 ? 2.646 -6.969 -0.290 1.00 98.31 119 MET A CA 1
ATOM 980 C C . MET A 1 119 ? 2.882 -5.477 -0.061 1.00 98.31 119 MET A C 1
ATOM 982 O O . MET A 1 119 ? 3.127 -5.064 1.073 1.00 98.31 119 MET A O 1
ATOM 986 N N . MET A 1 120 ? 2.828 -4.677 -1.126 1.00 97.88 120 MET A N 1
ATOM 987 C CA . MET A 1 120 ? 2.876 -3.218 -1.015 1.00 97.88 120 MET A CA 1
ATOM 988 C C . MET A 1 120 ? 1.494 -2.708 -0.616 1.00 97.88 120 MET A C 1
ATOM 990 O O . MET A 1 120 ? 0.506 -3.025 -1.281 1.00 97.88 120 MET A O 1
ATOM 994 N N . LEU A 1 121 ? 1.427 -1.934 0.464 1.00 97.12 121 LEU A N 1
ATOM 995 C CA . LEU A 1 121 ? 0.187 -1.374 0.982 1.00 97.12 121 LEU A CA 1
ATOM 996 C C . LEU A 1 121 ? 0.425 0.047 1.487 1.00 97.12 121 LEU A C 1
ATOM 998 O O . LEU A 1 121 ? 1.111 0.237 2.490 1.00 97.12 121 LEU A O 1
ATOM 1002 N N . ASP A 1 122 ? -0.177 1.034 0.831 1.00 94.50 122 ASP A N 1
ATOM 1003 C CA . ASP A 1 122 ? -0.108 2.421 1.285 1.00 94.50 122 ASP A CA 1
ATOM 1004 C C . ASP A 1 122 ? -0.897 2.602 2.592 1.00 94.50 122 ASP A C 1
ATOM 1006 O O . ASP A 1 122 ? -1.955 2.003 2.814 1.00 94.50 122 ASP A O 1
ATOM 1010 N N . SER A 1 123 ? -0.379 3.456 3.475 1.00 92.62 123 SER A N 1
ATOM 1011 C CA . SER A 1 123 ? -0.914 3.685 4.827 1.00 92.62 123 SER A CA 1
ATOM 1012 C C . SER A 1 123 ? -2.275 4.397 4.865 1.00 92.62 123 SER A C 1
ATOM 1014 O O . SER A 1 123 ? -2.895 4.533 5.924 1.00 92.62 123 SER A O 1
ATOM 1016 N N . ASP A 1 124 ? -2.774 4.825 3.709 1.00 90.38 124 ASP A N 1
ATOM 1017 C CA . ASP A 1 124 ? -4.079 5.441 3.509 1.00 90.38 124 ASP A CA 1
ATOM 1018 C C . ASP A 1 124 ? -5.029 4.575 2.665 1.00 90.38 124 ASP A C 1
ATOM 1020 O O . ASP A 1 124 ? -6.114 5.043 2.310 1.00 90.38 124 ASP A O 1
ATOM 1024 N N . ILE A 1 125 ? -4.662 3.324 2.369 1.00 92.88 125 ILE A N 1
ATOM 1025 C CA . ILE A 1 125 ? -5.505 2.354 1.669 1.00 92.88 125 ILE A CA 1
ATOM 1026 C C . ILE A 1 125 ? -6.103 1.363 2.670 1.00 92.88 125 ILE A C 1
ATOM 1028 O O . ILE A 1 125 ? -5.434 0.789 3.529 1.00 92.88 125 ILE A O 1
ATOM 1032 N N . LEU A 1 126 ? -7.414 1.158 2.563 1.00 92.25 126 LEU A N 1
ATOM 1033 C CA . LEU A 1 126 ? -8.179 0.201 3.349 1.00 92.25 126 LEU A CA 1
ATOM 1034 C C . LEU A 1 126 ? -8.601 -0.963 2.454 1.00 92.25 126 LEU A C 1
ATOM 1036 O O . LEU A 1 126 ? -9.474 -0.804 1.600 1.00 92.25 126 LEU A O 1
ATOM 1040 N N . CYS A 1 127 ? -8.020 -2.136 2.694 1.00 93.50 127 CYS A N 1
ATOM 1041 C CA . CYS A 1 127 ? -8.284 -3.338 1.906 1.00 93.50 127 CYS A CA 1
ATOM 1042 C C . CYS A 1 127 ? -9.333 -4.258 2.552 1.00 93.50 127 CYS A C 1
ATOM 1044 O O . CYS A 1 127 ? -9.514 -4.253 3.782 1.00 93.50 127 CYS A O 1
ATOM 1046 N N . PRO A 1 128 ? -10.008 -5.107 1.756 1.00 90.31 128 PRO A N 1
ATOM 1047 C CA . PRO A 1 128 ? -10.785 -6.206 2.297 1.00 90.31 128 PRO A CA 1
ATOM 1048 C C . PRO A 1 128 ? -9.872 -7.184 3.069 1.00 90.31 128 PRO A C 1
ATOM 1050 O O . PRO A 1 128 ? -8.734 -7.421 2.676 1.00 90.31 128 PRO A O 1
ATOM 1053 N N . PRO A 1 129 ? -10.362 -7.826 4.143 1.00 87.50 129 PRO A N 1
ATOM 1054 C CA . PRO A 1 129 ? -9.569 -8.748 4.972 1.00 87.50 129 PRO A CA 1
ATOM 1055 C C . PRO A 1 129 ? -8.932 -9.926 4.240 1.00 87.50 129 PRO A C 1
ATOM 1057 O O . PRO A 1 129 ? -7.969 -10.506 4.725 1.00 87.50 129 PRO A O 1
ATOM 1060 N N . ILE A 1 130 ? -9.521 -10.310 3.110 1.00 85.19 130 ILE A N 1
ATOM 1061 C CA . ILE A 1 130 ? -9.098 -11.455 2.308 1.00 85.19 130 ILE A CA 1
ATOM 1062 C C . ILE A 1 130 ? -8.023 -11.089 1.279 1.00 85.19 130 ILE A C 1
ATOM 1064 O O . ILE A 1 130 ? -7.592 -11.975 0.551 1.00 85.19 130 ILE A O 1
ATOM 1068 N N . ILE A 1 131 ? -7.610 -9.813 1.207 1.00 93.75 131 ILE A N 1
ATOM 1069 C CA . ILE A 1 131 ? -6.828 -9.256 0.096 1.00 93.75 131 ILE A CA 1
ATOM 1070 C C . ILE A 1 131 ? -5.607 -10.108 -0.253 1.00 93.75 131 ILE A C 1
ATOM 1072 O O . ILE A 1 131 ? -5.493 -10.551 -1.386 1.00 93.75 131 ILE A O 1
ATOM 1076 N N . VAL A 1 132 ? -4.751 -10.439 0.718 1.00 93.44 132 VAL A N 1
ATOM 1077 C CA . VAL A 1 132 ? -3.522 -11.202 0.454 1.00 93.44 132 VAL A CA 1
ATOM 1078 C C . VAL A 1 132 ? -3.843 -12.592 -0.090 1.00 93.44 132 VAL A C 1
ATOM 1080 O O . VAL A 1 132 ? -3.247 -13.026 -1.067 1.00 93.44 132 VAL A O 1
ATOM 1083 N N . THR A 1 133 ? -4.802 -13.293 0.523 1.00 88.88 133 THR A N 1
ATOM 1084 C CA . THR A 1 133 ? -5.182 -14.646 0.088 1.00 88.88 133 THR A CA 1
ATOM 1085 C C . THR A 1 133 ? -5.789 -14.626 -1.310 1.00 88.88 133 THR A C 1
ATOM 1087 O O . THR A 1 133 ? -5.424 -15.457 -2.132 1.00 88.88 133 THR A O 1
ATOM 1090 N N . ALA A 1 134 ? -6.670 -13.664 -1.594 1.00 90.19 134 ALA A N 1
ATOM 1091 C CA . ALA A 1 134 ? -7.291 -13.520 -2.905 1.00 90.19 134 ALA A CA 1
ATOM 1092 C C . ALA A 1 134 ? -6.252 -13.211 -3.995 1.00 90.19 134 ALA A C 1
ATOM 1094 O O . ALA A 1 134 ? -6.242 -13.877 -5.024 1.00 90.19 134 ALA A O 1
ATOM 1095 N N . LEU A 1 135 ? -5.326 -12.280 -3.736 1.00 95.00 135 LEU A N 1
ATOM 1096 C CA . LEU A 1 135 ? -4.243 -11.945 -4.664 1.00 95.00 135 LEU A CA 1
ATOM 1097 C C . LEU A 1 135 ? -3.324 -13.147 -4.934 1.00 95.00 135 LEU A C 1
ATOM 1099 O O . LEU A 1 135 ? -3.024 -13.443 -6.086 1.00 95.00 135 LEU A O 1
ATOM 1103 N N . MET A 1 136 ? -2.939 -13.891 -3.893 1.00 92.94 136 MET A N 1
ATOM 1104 C CA . MET A 1 136 ? -2.117 -15.099 -4.041 1.00 92.94 136 MET A CA 1
ATOM 1105 C C . MET A 1 136 ? -2.790 -16.194 -4.879 1.00 92.94 136 MET A C 1
ATOM 1107 O O . MET A 1 136 ? -2.106 -16.912 -5.600 1.00 92.94 136 MET A O 1
ATOM 1111 N N . MET A 1 137 ? -4.118 -16.336 -4.800 1.00 89.81 137 MET A N 1
ATOM 1112 C CA . MET A 1 137 ? -4.857 -17.364 -5.546 1.00 89.81 137 MET A CA 1
ATOM 1113 C C . MET A 1 137 ? -4.832 -17.161 -7.066 1.00 89.81 137 MET A C 1
ATOM 1115 O O . MET A 1 137 ? -5.122 -18.108 -7.796 1.00 89.81 137 MET A O 1
ATOM 1119 N N . HIS A 1 138 ? -4.491 -15.962 -7.547 1.00 93.56 138 HIS A N 1
ATOM 1120 C CA . HIS A 1 138 ? -4.382 -15.688 -8.983 1.00 93.56 138 HIS A CA 1
ATOM 1121 C C . HIS A 1 138 ? -3.084 -16.196 -9.611 1.00 93.56 138 HIS A C 1
ATOM 1123 O O . HIS A 1 138 ? -3.020 -16.270 -10.840 1.00 93.56 138 HIS A O 1
ATOM 1129 N N . ASP A 1 139 ? -2.077 -16.532 -8.793 1.00 94.88 139 ASP A N 1
ATOM 1130 C CA . ASP A 1 139 ? -0.774 -17.043 -9.239 1.00 94.88 139 ASP A CA 1
ATOM 1131 C C . ASP A 1 139 ? -0.126 -16.138 -10.308 1.00 94.88 139 ASP A C 1
ATOM 1133 O O . ASP A 1 139 ? 0.164 -16.546 -11.435 1.00 94.88 139 ASP A O 1
ATOM 1137 N N . LYS A 1 140 ? -0.002 -14.842 -9.982 1.00 97.88 140 LYS A N 1
ATOM 1138 C CA . LYS A 1 140 ? 0.564 -13.804 -10.860 1.00 97.88 140 LYS A CA 1
ATOM 1139 C C . LYS A 1 140 ? 1.797 -13.167 -10.241 1.00 97.88 140 LYS A C 1
ATOM 1141 O O . LYS A 1 140 ? 1.861 -12.957 -9.033 1.00 97.88 140 LYS A O 1
ATOM 1146 N N . HIS A 1 141 ? 2.736 -12.767 -11.099 1.00 98.50 141 HIS A N 1
ATOM 1147 C CA . HIS A 1 141 ? 3.944 -12.059 -10.680 1.00 98.50 141 HIS A CA 1
ATOM 1148 C C . HIS A 1 141 ? 3.667 -10.663 -10.116 1.00 98.50 141 HIS A C 1
ATOM 1150 O O . HIS A 1 141 ? 4.381 -10.232 -9.211 1.00 98.50 141 HIS A O 1
ATOM 1156 N N . LEU A 1 142 ? 2.643 -9.979 -10.635 1.00 98.69 142 LEU A N 1
ATOM 1157 C CA . LEU A 1 142 ? 2.091 -8.759 -10.060 1.00 98.69 142 LEU A CA 1
ATOM 1158 C C . LEU A 1 142 ? 0.568 -8.775 -10.179 1.00 98.69 142 LEU A C 1
ATOM 1160 O O . LEU A 1 142 ? 0.023 -8.853 -11.283 1.00 98.69 142 LEU A O 1
ATOM 1164 N N . VAL A 1 143 ? -0.115 -8.667 -9.042 1.00 98.69 143 VAL A N 1
ATOM 1165 C CA . VAL A 1 143 ? -1.569 -8.505 -9.001 1.00 98.69 143 VAL A CA 1
ATOM 1166 C C . VAL A 1 143 ? -1.977 -7.586 -7.857 1.00 98.69 143 VAL A C 1
ATOM 1168 O O . VAL A 1 143 ? -1.473 -7.711 -6.742 1.00 98.69 143 VAL A O 1
ATOM 1171 N N . GLY A 1 144 ? -2.884 -6.653 -8.124 1.00 98.19 144 GLY A N 1
ATOM 1172 C CA . GLY A 1 144 ? -3.397 -5.712 -7.132 1.00 98.19 144 GLY A CA 1
ATOM 1173 C C . GLY A 1 144 ? -4.916 -5.664 -7.086 1.00 98.19 144 GLY A C 1
ATOM 1174 O O . GLY A 1 144 ? -5.598 -6.034 -8.038 1.00 98.19 144 GLY A O 1
ATOM 1175 N N . GLY A 1 145 ? -5.449 -5.196 -5.962 1.00 97.00 145 GLY A N 1
ATOM 1176 C CA . GLY A 1 145 ? -6.830 -4.709 -5.904 1.00 97.00 145 GLY A CA 1
ATOM 1177 C C . GLY A 1 145 ? -6.893 -3.267 -6.397 1.00 97.00 145 GLY A C 1
ATOM 1178 O O . GLY A 1 145 ? -5.867 -2.598 -6.518 1.00 97.00 145 GLY A O 1
ATOM 1179 N N . TRP A 1 146 ? -8.091 -2.759 -6.648 1.00 95.94 146 TRP A N 1
ATOM 1180 C CA . TRP A 1 146 ? -8.267 -1.396 -7.143 1.00 95.94 146 TRP A CA 1
ATOM 1181 C C . TRP A 1 146 ? -8.835 -0.481 -6.063 1.00 95.94 146 TRP A C 1
ATOM 1183 O O . TRP A 1 146 ? -9.451 -0.920 -5.097 1.00 95.94 146 TRP A O 1
ATOM 1193 N N . TYR A 1 147 ? -8.629 0.817 -6.236 1.00 94.00 147 TYR A N 1
ATOM 1194 C CA . TYR A 1 147 ? -9.218 1.858 -5.406 1.00 94.00 147 TYR A CA 1
ATOM 1195 C C . TYR A 1 147 ? -9.486 3.093 -6.258 1.00 94.00 147 TYR A C 1
ATOM 1197 O O . TYR A 1 147 ? -8.967 3.244 -7.369 1.00 94.00 147 TYR A O 1
ATOM 1205 N N . ARG A 1 148 ? -10.340 3.977 -5.749 1.00 90.25 148 ARG A N 1
ATOM 1206 C CA . ARG A 1 148 ? -10.668 5.251 -6.398 1.00 90.25 148 ARG A CA 1
ATOM 1207 C C . ARG A 1 148 ? -9.631 6.303 -6.054 1.00 90.25 148 ARG A C 1
ATOM 1209 O O . ARG A 1 148 ? -9.158 6.322 -4.926 1.00 90.25 148 ARG A O 1
ATOM 1216 N N . ASN A 1 149 ? -9.334 7.210 -6.980 1.00 86.12 149 ASN A N 1
ATOM 1217 C CA . ASN A 1 149 ? -8.477 8.359 -6.699 1.00 86.12 149 ASN A CA 1
ATOM 1218 C C . ASN A 1 149 ? -9.095 9.300 -5.631 1.00 86.12 149 ASN A C 1
ATOM 1220 O O . ASN A 1 149 ? -10.294 9.275 -5.347 1.00 86.12 149 ASN A O 1
ATOM 1224 N N . LYS A 1 150 ? -8.258 10.156 -5.031 1.00 74.69 150 LYS A N 1
ATOM 1225 C CA . LYS A 1 150 ? -8.589 11.036 -3.888 1.00 74.69 150 LYS A CA 1
ATOM 1226 C C . LYS A 1 150 ? -9.472 12.254 -4.221 1.00 74.69 150 LYS A C 1
ATOM 1228 O O . LYS A 1 150 ? -9.544 13.183 -3.419 1.00 74.69 150 LYS A O 1
ATOM 1233 N N . SER A 1 151 ? -10.212 12.237 -5.331 1.00 57.31 151 SER A N 1
ATOM 1234 C CA . SER A 1 151 ? -10.972 13.363 -5.918 1.00 57.31 151 SER A CA 1
ATOM 1235 C C . SER A 1 151 ? -10.110 14.310 -6.764 1.00 57.31 151 SER A C 1
ATOM 1237 O O . SER A 1 151 ? -9.339 15.112 -6.239 1.00 57.31 151 SER A O 1
ATOM 1239 N N . GLY A 1 152 ? -10.288 14.236 -8.084 1.00 51.66 152 GLY A N 1
ATOM 1240 C CA . GLY A 1 152 ? -10.027 15.334 -9.021 1.00 51.66 152 GLY A CA 1
ATOM 1241 C C . GLY A 1 152 ? -11.339 15.786 -9.676 1.00 51.66 152 GLY A C 1
ATOM 1242 O O . GLY A 1 152 ? -12.361 15.119 -9.507 1.00 51.66 152 GLY A O 1
ATOM 1243 N N . ASP A 1 153 ? -11.309 16.883 -10.438 1.00 41.62 153 ASP A N 1
ATOM 1244 C CA . ASP A 1 153 ? -12.479 17.535 -11.071 1.00 41.62 153 ASP A CA 1
ATOM 1245 C C . ASP A 1 153 ? -13.342 16.613 -11.965 1.00 41.62 153 ASP A C 1
ATOM 1247 O O . ASP A 1 153 ? -14.481 16.943 -12.283 1.00 41.62 153 ASP A O 1
ATOM 1251 N N . ALA A 1 154 ? -12.828 15.438 -12.344 1.00 49.25 154 ALA A N 1
ATOM 1252 C CA . ALA A 1 154 ? -13.509 14.433 -13.165 1.00 49.25 154 ALA A CA 1
ATOM 1253 C C . ALA A 1 154 ? -14.278 13.352 -12.364 1.00 49.25 154 ALA A C 1
ATOM 1255 O O . ALA A 1 154 ? -14.943 12.501 -12.950 1.00 49.25 154 ALA A O 1
ATOM 1256 N N . GLY A 1 155 ? -14.234 13.385 -11.026 1.00 57.78 155 GLY A N 1
ATOM 1257 C CA . GLY A 1 155 ? -14.856 12.373 -10.164 1.00 57.78 155 GLY A CA 1
ATOM 1258 C C . GLY A 1 155 ? -13.939 11.180 -9.831 1.00 57.78 155 GLY A C 1
ATOM 1259 O O . GLY A 1 155 ? -12.793 11.114 -10.288 1.00 57.78 155 GLY A O 1
ATOM 1260 N N . PRO A 1 156 ? -14.399 10.250 -8.967 1.00 72.31 156 PRO A N 1
ATOM 1261 C CA . PRO A 1 156 ? -13.551 9.212 -8.389 1.00 72.31 156 PRO A CA 1
ATOM 1262 C C . PRO A 1 156 ? -13.360 8.021 -9.344 1.00 72.31 156 PRO A C 1
ATOM 1264 O O . PRO A 1 156 ? -14.051 6.998 -9.241 1.00 72.31 156 PRO A O 1
ATOM 1267 N N . HIS A 1 157 ? -12.413 8.165 -10.271 1.00 87.12 157 HIS A N 1
ATOM 1268 C CA . HIS A 1 157 ? -11.986 7.116 -11.200 1.00 87.12 157 HIS A CA 1
ATOM 1269 C C . HIS A 1 157 ? -11.099 6.067 -10.516 1.00 87.12 157 HIS A C 1
ATOM 1271 O O . HIS A 1 157 ? -10.378 6.406 -9.568 1.00 87.12 157 HIS A O 1
ATOM 1277 N N . PRO A 1 158 ? -11.109 4.805 -10.986 1.00 92.94 158 PRO A N 1
ATOM 1278 C CA . PRO A 1 158 ? -10.137 3.812 -10.550 1.00 92.94 158 PRO A CA 1
ATOM 1279 C C . PRO A 1 158 ? -8.701 4.281 -10.834 1.00 92.94 158 PRO A C 1
ATOM 1281 O O . PRO A 1 158 ? -8.417 4.887 -11.873 1.00 92.94 158 PRO A O 1
ATOM 1284 N N . VAL A 1 159 ? -7.785 3.971 -9.916 1.00 94.12 159 VAL A N 1
ATOM 1285 C CA . VAL A 1 159 ? -6.331 4.162 -10.075 1.00 94.12 159 VAL A CA 1
ATOM 1286 C C . VAL A 1 159 ? -5.765 3.009 -10.923 1.00 94.12 159 VAL A C 1
ATOM 1288 O O . VAL A 1 159 ? -4.907 2.239 -10.501 1.00 94.12 159 VAL A O 1
ATOM 1291 N N . VAL A 1 160 ? -6.333 2.862 -12.122 1.00 96.50 160 VAL A N 1
ATOM 1292 C CA . VAL A 1 160 ? -6.038 1.835 -13.129 1.00 96.50 160 VAL A CA 1
ATOM 1293 C C . VAL A 1 160 ? -6.038 2.504 -14.502 1.00 96.50 160 VAL A C 1
ATOM 1295 O O . VAL A 1 160 ? -6.885 3.362 -14.781 1.00 96.50 160 VAL A O 1
ATOM 1298 N N . TYR A 1 161 ? -5.084 2.128 -15.352 1.00 96.19 161 TYR A N 1
ATOM 1299 C CA . TYR A 1 161 ? -4.683 2.929 -16.502 1.00 96.19 161 TYR A CA 1
ATOM 1300 C C . TYR A 1 161 ? -4.437 2.105 -17.765 1.00 96.19 161 TYR A C 1
ATOM 1302 O O . TYR A 1 161 ? -3.900 0.997 -17.714 1.00 96.19 161 TYR A O 1
ATOM 1310 N N . ASP A 1 162 ? -4.744 2.718 -18.907 1.00 95.75 162 ASP A N 1
ATOM 1311 C CA . ASP A 1 162 ? -4.316 2.256 -20.226 1.00 95.75 162 ASP A CA 1
ATOM 1312 C C . ASP A 1 162 ? -3.099 3.073 -20.683 1.00 95.75 162 ASP A C 1
ATOM 1314 O O . ASP A 1 162 ? -3.071 4.299 -20.538 1.00 95.75 162 ASP A O 1
ATOM 1318 N N . PHE A 1 163 ? -2.098 2.420 -21.272 1.00 96.19 163 PHE A N 1
ATOM 1319 C CA . PHE A 1 163 ? -0.975 3.114 -21.899 1.00 96.19 163 PHE A CA 1
ATOM 1320 C C . PHE A 1 163 ? -1.427 3.746 -23.218 1.00 96.19 163 PHE A C 1
ATOM 1322 O O . PHE A 1 163 ? -2.086 3.096 -24.031 1.00 96.19 163 PHE A O 1
ATOM 1329 N N . VAL A 1 164 ? -1.070 5.012 -23.434 1.00 95.62 164 VAL A N 1
ATOM 1330 C CA . VAL A 1 164 ? -1.443 5.762 -24.641 1.00 95.62 164 VAL A CA 1
ATOM 1331 C C . VAL A 1 164 ? -0.246 5.915 -25.567 1.00 95.62 164 VAL A C 1
ATOM 1333 O O . VAL A 1 164 ? -0.307 5.526 -26.731 1.00 95.62 164 VAL A O 1
ATOM 1336 N N . SER A 1 165 ? 0.835 6.509 -25.066 1.00 95.19 165 SER A N 1
ATOM 1337 C CA . SER A 1 165 ? 2.026 6.806 -25.859 1.00 95.19 165 SER A CA 1
ATOM 1338 C C . SER A 1 165 ? 3.217 7.159 -24.972 1.00 95.19 165 SER A C 1
ATOM 1340 O O . SER A 1 165 ? 3.072 7.486 -23.794 1.00 95.19 165 SER A O 1
ATOM 1342 N N . GLU A 1 166 ? 4.404 7.164 -25.569 1.00 93.88 166 GLU A N 1
ATOM 1343 C CA . GLU A 1 166 ? 5.591 7.812 -25.018 1.00 93.88 166 GLU A CA 1
ATOM 1344 C C . GLU A 1 166 ? 5.974 8.964 -25.956 1.00 93.88 166 GLU A C 1
ATOM 1346 O O . GLU A 1 166 ? 6.010 8.796 -27.176 1.00 93.88 166 GLU A O 1
ATOM 1351 N N . THR A 1 167 ? 6.173 10.168 -25.421 1.00 91.44 167 THR A N 1
ATOM 1352 C CA . THR A 1 167 ? 6.518 11.362 -26.217 1.00 91.44 167 THR A CA 1
ATOM 1353 C C . THR A 1 167 ? 7.524 12.192 -25.444 1.00 91.44 167 THR A C 1
ATOM 1355 O O . THR A 1 167 ? 7.307 12.462 -24.266 1.00 91.44 167 THR A O 1
ATOM 1358 N N . ASP A 1 168 ? 8.641 12.553 -26.078 1.00 88.94 168 ASP A N 1
ATOM 1359 C CA . ASP A 1 168 ? 9.756 13.267 -25.437 1.00 88.94 168 ASP A CA 1
ATOM 1360 C C . ASP A 1 168 ? 10.199 12.619 -24.109 1.00 88.94 168 ASP A C 1
ATOM 1362 O O . ASP A 1 168 ? 10.382 13.288 -23.092 1.00 88.94 168 ASP A O 1
ATOM 1366 N N . SER A 1 169 ? 10.317 11.285 -24.111 1.00 89.06 169 SER A N 1
ATOM 1367 C CA . SER A 1 169 ? 10.650 10.459 -22.937 1.00 89.06 169 SER A CA 1
ATOM 1368 C C . SER A 1 169 ? 9.654 10.547 -21.772 1.00 89.06 169 SER A C 1
ATOM 1370 O O . SER A 1 169 ? 9.974 10.124 -20.663 1.00 89.06 169 SER A O 1
ATOM 1372 N N . ARG A 1 170 ? 8.446 11.082 -21.992 1.00 91.81 170 ARG A N 1
ATOM 1373 C CA . ARG A 1 170 ? 7.357 11.082 -21.009 1.00 91.81 170 ARG A CA 1
ATOM 1374 C C . ARG A 1 170 ? 6.342 9.998 -21.318 1.00 91.81 170 ARG A C 1
ATOM 1376 O O . ARG A 1 170 ? 5.889 9.880 -22.457 1.00 91.81 170 ARG A O 1
ATOM 1383 N N . LEU A 1 171 ? 5.957 9.245 -20.290 1.00 93.81 171 LEU A N 1
ATOM 1384 C CA . LEU A 1 171 ? 4.950 8.192 -20.406 1.00 93.81 171 LEU A CA 1
ATOM 1385 C C . LEU A 1 171 ? 3.551 8.784 -20.225 1.00 93.81 171 LEU A C 1
ATOM 1387 O O . LEU A 1 171 ? 3.261 9.403 -19.200 1.00 93.81 171 LEU A O 1
ATOM 1391 N N . ASN A 1 172 ? 2.677 8.558 -21.203 1.00 93.81 172 ASN A N 1
ATOM 1392 C CA . ASN A 1 172 ? 1.292 9.007 -21.168 1.00 93.81 172 ASN A CA 1
ATOM 1393 C C . ASN A 1 172 ? 0.367 7.821 -20.902 1.00 93.81 172 ASN A C 1
ATOM 1395 O O . ASN A 1 172 ? 0.275 6.883 -21.698 1.00 93.81 172 ASN A O 1
ATOM 1399 N N . PHE A 1 173 ? -0.350 7.908 -19.789 1.00 94.38 173 PHE A N 1
ATOM 1400 C CA . PHE A 1 173 ? -1.364 6.951 -19.373 1.00 94.38 173 PHE A CA 1
ATOM 1401 C C . PHE A 1 173 ? -2.725 7.637 -19.317 1.00 94.38 173 PHE A C 1
ATOM 1403 O O . PHE A 1 173 ? -2.838 8.800 -18.923 1.00 94.38 173 PHE A O 1
ATOM 1410 N N . ARG A 1 174 ? -3.773 6.905 -19.688 1.00 93.12 174 ARG A N 1
ATOM 1411 C CA . ARG A 1 174 ? -5.161 7.352 -19.577 1.00 93.12 174 ARG A CA 1
ATOM 1412 C C . ARG A 1 174 ? -5.834 6.603 -18.437 1.00 93.12 174 ARG A C 1
ATOM 1414 O O . ARG A 1 174 ? -5.799 5.377 -18.404 1.00 93.12 174 ARG A O 1
ATOM 1421 N N . HIS A 1 175 ? -6.467 7.340 -17.527 1.00 91.19 175 HIS A N 1
ATOM 1422 C CA . HIS A 1 175 ? -7.329 6.752 -16.503 1.00 91.19 175 HIS A CA 1
ATOM 1423 C C . HIS A 1 175 ? -8.468 5.970 -17.148 1.00 91.19 175 HIS A C 1
ATOM 1425 O O . HIS A 1 175 ? -9.094 6.439 -18.102 1.00 91.19 175 HIS A O 1
ATOM 1431 N N . ARG A 1 176 ? -8.796 4.818 -16.570 1.00 92.69 176 ARG A N 1
ATOM 1432 C CA . ARG A 1 176 ? -10.065 4.168 -16.875 1.00 92.69 176 ARG A CA 1
ATOM 1433 C C . ARG A 1 176 ? -11.209 4.914 -16.209 1.00 92.69 176 ARG A C 1
ATOM 1435 O O . ARG A 1 176 ? -11.110 5.328 -15.058 1.00 92.69 176 ARG A O 1
ATOM 1442 N N . GLU A 1 177 ? -12.309 5.073 -16.934 1.00 90.12 177 GLU A N 1
ATOM 1443 C CA . GLU A 1 177 ? -13.450 5.847 -16.440 1.00 90.12 177 GLU A CA 1
ATOM 1444 C C . GLU A 1 177 ? -14.266 5.079 -15.397 1.00 90.12 177 GLU A C 1
ATO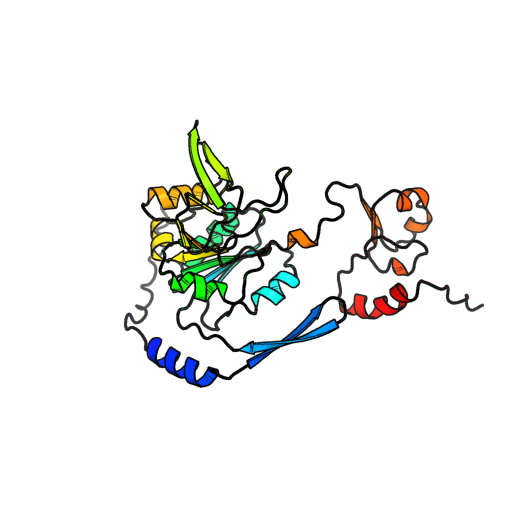M 1446 O O . GLU A 1 177 ? -14.778 5.676 -14.448 1.00 90.12 177 GLU A O 1
ATOM 1451 N N . SER A 1 178 ? -14.360 3.755 -15.553 1.00 91.44 178 SER A N 1
ATOM 1452 C CA . SER A 1 178 ? -15.173 2.877 -14.714 1.00 91.44 178 SER A CA 1
ATOM 1453 C C . SER A 1 178 ? -14.419 1.605 -14.307 1.00 91.44 178 SER A C 1
ATOM 1455 O O . SER A 1 178 ? -13.494 1.191 -15.013 1.00 91.44 178 SER A O 1
ATOM 1457 N N . PRO A 1 179 ? -14.780 0.992 -13.164 1.00 93.00 179 PRO A N 1
ATOM 1458 C CA . PRO A 1 179 ? -14.221 -0.292 -12.757 1.00 93.00 179 PRO A CA 1
ATOM 1459 C C . PRO A 1 179 ? -14.620 -1.426 -13.709 1.00 93.00 179 PRO A C 1
ATOM 1461 O O . PRO A 1 179 ? -15.739 -1.438 -14.226 1.00 93.00 179 PRO A O 1
ATOM 1464 N N . GLY A 1 180 ? -13.717 -2.387 -13.905 1.00 94.12 180 GLY A N 1
ATOM 1465 C CA . GLY A 1 180 ? -13.977 -3.640 -14.619 1.00 94.12 180 GLY A CA 1
ATOM 1466 C C . GLY A 1 180 ? -14.656 -4.708 -13.747 1.00 94.12 180 GLY A C 1
ATOM 1467 O O . GLY A 1 180 ? -15.378 -4.390 -12.801 1.00 94.12 180 GLY A O 1
ATOM 1468 N N . LYS A 1 181 ? -14.454 -5.989 -14.088 1.00 94.81 181 LYS A N 1
ATOM 1469 C CA . LYS A 1 181 ? -14.972 -7.160 -13.349 1.00 94.81 181 LYS A CA 1
ATOM 1470 C C . LYS A 1 181 ? -13.949 -8.293 -13.329 1.00 94.81 181 LYS A C 1
ATOM 1472 O O . LYS A 1 181 ? -13.337 -8.552 -14.363 1.00 94.81 181 LYS A O 1
ATOM 1477 N N . GLY A 1 182 ? -13.845 -9.003 -12.203 1.00 95.69 182 GLY A N 1
ATOM 1478 C CA . GLY A 1 182 ? -12.914 -10.120 -12.041 1.00 95.69 182 GLY A CA 1
ATOM 1479 C C . GLY A 1 182 ? -11.452 -9.733 -12.280 1.00 95.69 182 GLY A C 1
ATOM 1480 O O . GLY A 1 182 ? -11.062 -8.582 -12.096 1.00 95.69 182 GLY A O 1
ATOM 1481 N N . LEU A 1 183 ? -10.647 -10.704 -12.709 1.00 98.12 183 LEU A N 1
ATOM 1482 C CA . LEU A 1 183 ? -9.230 -10.508 -13.007 1.00 98.12 183 LEU A CA 1
ATOM 1483 C C . LEU A 1 183 ? -9.026 -9.961 -14.428 1.00 98.12 183 LEU A C 1
ATOM 1485 O O . LEU A 1 183 ? -9.520 -10.543 -15.395 1.00 98.12 183 LEU A O 1
ATOM 1489 N N . GLU A 1 184 ? -8.239 -8.896 -14.569 1.00 98.12 184 GLU A N 1
ATOM 1490 C CA . GLU A 1 184 ? -7.931 -8.278 -15.860 1.00 98.12 184 GLU A CA 1
ATOM 1491 C C . GLU A 1 184 ? -6.453 -7.873 -15.967 1.00 98.12 184 GLU A C 1
ATOM 1493 O O . GLU A 1 184 ? -5.880 -7.366 -15.006 1.00 98.12 184 GLU A O 1
ATOM 1498 N N . SER A 1 185 ? -5.843 -8.068 -17.143 1.00 98.12 185 SER A N 1
ATOM 1499 C CA . SER A 1 185 ? -4.524 -7.501 -17.462 1.00 98.12 185 SER A CA 1
ATOM 1500 C C . SER A 1 185 ? -4.659 -6.023 -17.840 1.00 98.12 185 SER A C 1
ATOM 1502 O O . SER A 1 185 ? -5.545 -5.649 -18.614 1.00 98.12 185 SER A O 1
ATOM 1504 N N . VAL A 1 186 ? -3.797 -5.175 -17.283 1.00 98.06 186 VAL A N 1
ATOM 1505 C CA . VAL A 1 186 ? -3.833 -3.714 -17.434 1.00 98.06 186 VAL A CA 1
ATOM 1506 C C . VAL A 1 186 ? -2.445 -3.166 -17.745 1.00 98.06 186 VAL A C 1
ATOM 1508 O O . VAL A 1 186 ? -1.433 -3.792 -17.454 1.00 98.06 186 VAL A O 1
ATOM 1511 N N . ALA A 1 187 ? -2.379 -1.969 -18.328 1.00 97.38 187 ALA A N 1
ATOM 1512 C CA . ALA A 1 187 ? -1.093 -1.354 -18.662 1.00 97.38 187 ALA A CA 1
ATOM 1513 C C . ALA A 1 187 ? -0.434 -0.654 -17.461 1.00 97.38 187 ALA A C 1
ATOM 1515 O O . ALA A 1 187 ? 0.780 -0.455 -17.445 1.00 97.38 187 ALA A O 1
ATOM 1516 N N . GLY A 1 188 ? -1.227 -0.247 -16.469 1.00 96.94 188 GLY A N 1
ATOM 1517 C CA . GLY A 1 188 ? -0.721 0.333 -15.233 1.00 96.94 188 GLY A CA 1
ATOM 1518 C C . GLY A 1 188 ? -1.777 0.415 -14.138 1.00 96.94 188 GLY A C 1
ATOM 1519 O O . GLY A 1 188 ? -2.981 0.450 -14.402 1.00 96.94 188 GLY A O 1
ATOM 1520 N N . MET A 1 189 ? -1.312 0.473 -12.896 1.00 96.69 189 MET A N 1
ATOM 1521 C CA . MET A 1 189 ? -2.124 0.679 -11.697 1.00 96.69 189 MET A CA 1
ATOM 1522 C C . MET A 1 189 ? -1.308 1.404 -10.628 1.00 96.69 189 MET A C 1
ATOM 1524 O O . MET A 1 189 ? -0.081 1.448 -10.712 1.00 96.69 189 MET A O 1
ATOM 1528 N N . GLY A 1 190 ? -1.986 1.976 -9.637 1.00 94.19 190 GLY A N 1
ATOM 1529 C CA . GLY A 1 190 ? -1.313 2.590 -8.494 1.00 94.19 190 GLY A CA 1
ATOM 1530 C C . GLY A 1 190 ? -0.672 1.552 -7.573 1.00 94.19 190 GLY A C 1
ATOM 1531 O O . GLY A 1 190 ? -1.225 0.472 -7.365 1.00 94.19 190 GLY A O 1
ATOM 1532 N N . ALA A 1 191 ? 0.462 1.905 -6.971 1.00 93.19 191 ALA A N 1
ATOM 1533 C CA . ALA A 1 191 ? 1.227 1.022 -6.087 1.00 93.19 191 ALA A CA 1
ATOM 1534 C C . ALA A 1 191 ? 0.663 0.920 -4.658 1.00 93.19 191 ALA A C 1
ATOM 1536 O O . ALA A 1 191 ? 1.344 0.432 -3.755 1.00 93.19 191 ALA A O 1
ATOM 1537 N N . GLY A 1 192 ? -0.566 1.390 -4.426 1.00 93.44 192 GLY A N 1
ATOM 1538 C CA . GLY A 1 192 ? -1.143 1.466 -3.088 1.00 93.44 192 GLY A CA 1
ATOM 1539 C C . GLY A 1 192 ? -1.633 0.139 -2.523 1.00 93.44 192 GLY A C 1
ATOM 1540 O O . GLY A 1 192 ? -1.834 0.042 -1.315 1.00 93.44 192 GLY A O 1
ATOM 1541 N N . ASN A 1 193 ? -1.833 -0.877 -3.365 1.00 96.38 193 ASN A N 1
ATOM 1542 C CA . ASN A 1 193 ? -2.229 -2.217 -2.938 1.00 96.38 193 ASN A CA 1
ATOM 1543 C C . ASN A 1 193 ? -1.929 -3.253 -4.032 1.00 96.38 193 ASN A C 1
ATOM 1545 O O . ASN A 1 193 ? -2.772 -3.518 -4.893 1.00 96.38 193 ASN A O 1
ATOM 1549 N N . TRP A 1 194 ? -0.754 -3.878 -3.975 1.00 98.00 194 TRP A N 1
ATOM 1550 C CA . TRP A 1 194 ? -0.435 -5.018 -4.836 1.00 98.00 194 TRP A CA 1
ATOM 1551 C C . TRP A 1 194 ? 0.432 -6.063 -4.146 1.00 98.00 194 TRP A C 1
ATOM 1553 O O . TRP A 1 194 ? 1.133 -5.787 -3.170 1.00 98.00 194 TRP A O 1
ATOM 1563 N N . LEU A 1 195 ? 0.396 -7.269 -4.697 1.00 98.62 195 LEU A N 1
ATOM 1564 C CA . LEU A 1 195 ? 1.267 -8.377 -4.360 1.00 98.62 195 LEU A CA 1
ATOM 1565 C C . LEU A 1 195 ? 2.240 -8.600 -5.521 1.00 98.62 195 LEU A C 1
ATOM 1567 O O . LEU A 1 195 ? 1.817 -8.847 -6.650 1.00 98.62 195 LEU A O 1
ATOM 1571 N N . MET A 1 196 ? 3.533 -8.509 -5.232 1.00 98.69 196 MET A N 1
ATOM 1572 C CA . MET A 1 196 ? 4.626 -8.695 -6.183 1.00 98.69 196 MET A CA 1
ATOM 1573 C C . MET A 1 196 ? 5.429 -9.941 -5.810 1.00 98.69 196 MET A C 1
ATOM 1575 O O . MET A 1 196 ? 5.827 -10.096 -4.658 1.00 98.69 196 MET A O 1
ATOM 1579 N N . SER A 1 197 ? 5.688 -10.817 -6.776 1.00 98.62 197 SER A N 1
ATOM 1580 C CA . SER A 1 197 ? 6.573 -11.975 -6.597 1.00 98.62 197 SER A CA 1
ATOM 1581 C C . SER A 1 197 ? 8.044 -11.559 -6.474 1.00 98.62 197 SER A C 1
ATOM 1583 O O . SER A 1 197 ? 8.475 -10.567 -7.069 1.00 98.62 197 SER A O 1
ATOM 1585 N N . ARG A 1 198 ? 8.833 -12.357 -5.750 1.00 98.50 198 ARG A N 1
ATOM 1586 C CA . ARG A 1 198 ? 10.292 -12.221 -5.651 1.00 98.50 198 ARG A CA 1
ATOM 1587 C C . ARG A 1 198 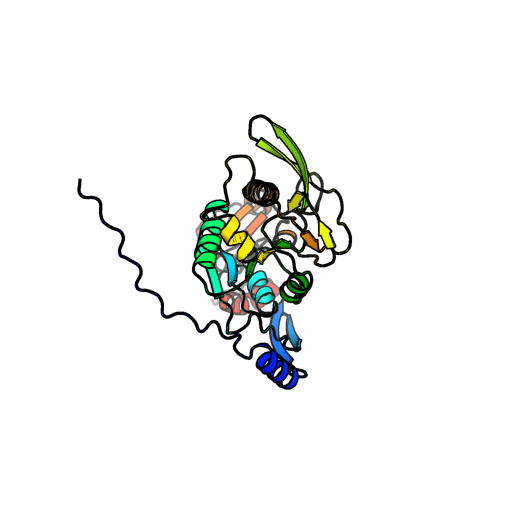? 10.958 -12.248 -7.018 1.00 98.50 198 ARG A C 1
ATOM 1589 O O . ARG A 1 198 ? 11.802 -11.404 -7.275 1.00 98.50 198 ARG A O 1
ATOM 1596 N N . GLU A 1 199 ? 10.540 -13.159 -7.892 1.00 98.56 199 GLU A N 1
ATOM 1597 C CA . GLU A 1 199 ? 11.083 -13.276 -9.248 1.00 98.56 199 GLU A CA 1
ATOM 1598 C C . GLU A 1 199 ? 10.988 -11.951 -10.016 1.00 98.56 199 GLU A C 1
ATOM 1600 O O . GLU A 1 199 ? 11.981 -11.473 -10.564 1.00 98.56 199 GLU A O 1
ATOM 1605 N N . LEU A 1 200 ? 9.818 -11.304 -9.984 1.00 98.75 200 LEU A N 1
ATOM 1606 C CA . LEU A 1 200 ? 9.647 -9.996 -10.610 1.00 98.75 200 LEU A CA 1
ATOM 1607 C C . LEU A 1 200 ? 10.483 -8.914 -9.921 1.00 98.75 200 LEU A C 1
ATOM 1609 O O . LEU A 1 200 ? 11.079 -8.077 -10.597 1.00 98.75 200 LEU A O 1
ATOM 1613 N N . ALA A 1 201 ? 10.544 -8.916 -8.589 1.00 98.69 201 ALA A N 1
ATOM 1614 C CA . ALA A 1 201 ? 11.348 -7.940 -7.862 1.00 98.69 201 ALA A CA 1
ATOM 1615 C C . ALA A 1 201 ? 12.846 -8.060 -8.192 1.00 98.69 201 ALA A C 1
ATOM 1617 O O . ALA A 1 201 ? 13.507 -7.058 -8.445 1.00 98.69 201 ALA A O 1
ATOM 1618 N N . GLU A 1 202 ? 13.371 -9.281 -8.265 1.00 98.62 202 GLU A N 1
ATOM 1619 C CA . GLU A 1 202 ? 14.757 -9.549 -8.655 1.00 98.62 202 GLU A CA 1
ATOM 1620 C C . GLU A 1 202 ? 15.024 -9.160 -10.116 1.00 98.62 202 GLU A C 1
ATOM 1622 O O . GLU A 1 202 ? 16.085 -8.610 -10.415 1.00 98.62 202 GLU A O 1
ATOM 1627 N N . ALA A 1 203 ? 14.057 -9.375 -11.016 1.00 98.62 203 ALA A N 1
ATOM 1628 C CA . ALA A 1 203 ? 14.153 -8.946 -12.413 1.00 98.62 203 ALA A CA 1
ATOM 1629 C C . ALA A 1 203 ? 14.175 -7.413 -12.566 1.00 98.62 203 ALA A C 1
ATOM 1631 O O . ALA A 1 203 ? 14.833 -6.892 -13.468 1.00 98.62 203 ALA A O 1
ATOM 1632 N N . LEU A 1 204 ? 13.475 -6.693 -11.684 1.00 98.50 204 LEU A N 1
ATOM 1633 C CA . LEU A 1 204 ? 13.469 -5.229 -11.634 1.00 98.50 204 LEU A CA 1
ATOM 1634 C C . LEU A 1 204 ? 14.792 -4.644 -11.116 1.00 98.50 204 LEU A C 1
ATOM 1636 O O . LEU A 1 204 ? 15.183 -3.557 -11.550 1.00 98.50 204 LEU A O 1
ATOM 1640 N N . GLY A 1 205 ? 15.485 -5.367 -10.234 1.00 98.31 205 GLY A N 1
ATOM 1641 C CA . GLY A 1 205 ? 16.739 -4.936 -9.620 1.00 98.31 205 GLY A CA 1
ATOM 1642 C C . GLY A 1 205 ? 16.562 -3.848 -8.556 1.00 98.31 205 GLY A C 1
ATOM 1643 O O . GLY A 1 205 ? 15.454 -3.504 -8.161 1.00 98.31 205 GLY A O 1
ATOM 1644 N N . GLU A 1 206 ? 17.682 -3.306 -8.071 1.00 97.94 206 GLU A N 1
ATOM 1645 C CA . GLU A 1 206 ? 17.680 -2.267 -7.033 1.00 97.94 206 GLU A CA 1
ATOM 1646 C C . GLU A 1 206 ? 17.052 -0.951 -7.529 1.00 97.94 206 GLU A C 1
ATOM 1648 O O . GLU A 1 206 ? 17.242 -0.539 -8.676 1.00 97.94 206 GLU A O 1
ATOM 1653 N N . ASP A 1 207 ? 16.354 -0.259 -6.625 1.00 97.44 207 ASP A N 1
ATOM 1654 C CA . ASP A 1 207 ? 15.763 1.068 -6.838 1.00 97.44 207 ASP A CA 1
ATOM 1655 C C . ASP A 1 207 ? 14.853 1.211 -8.090 1.00 97.44 207 ASP A C 1
ATOM 1657 O O . ASP A 1 207 ? 15.042 2.120 -8.913 1.00 97.44 207 ASP A O 1
ATOM 1661 N N . PRO A 1 208 ? 13.821 0.362 -8.276 1.00 97.38 208 PRO A N 1
ATOM 1662 C CA . PRO A 1 208 ? 13.043 0.371 -9.512 1.00 97.38 208 PRO A CA 1
ATOM 1663 C C . PRO A 1 208 ? 12.051 1.541 -9.626 1.00 97.38 208 PRO A C 1
ATOM 1665 O O . PRO A 1 208 ? 11.585 1.824 -10.734 1.00 97.38 208 PRO A O 1
ATOM 1668 N N . TYR A 1 209 ? 11.752 2.262 -8.543 1.00 96.44 209 TYR A N 1
ATOM 1669 C CA . TYR A 1 209 ? 10.844 3.413 -8.543 1.00 96.44 209 TYR A CA 1
ATOM 1670 C C . TYR A 1 209 ? 11.596 4.718 -8.857 1.00 96.44 209 TYR A C 1
ATOM 1672 O O . TYR A 1 209 ? 12.568 5.078 -8.188 1.00 96.44 209 TYR A O 1
ATOM 1680 N N . SER A 1 210 ? 11.127 5.475 -9.853 1.00 94.62 210 SER A N 1
ATOM 1681 C CA . SER A 1 210 ? 11.687 6.781 -10.239 1.00 94.62 210 SER A CA 1
ATOM 1682 C C . SER A 1 210 ? 10.617 7.700 -10.826 1.00 94.62 210 SER A C 1
ATOM 1684 O O . SER A 1 210 ? 9.620 7.226 -11.347 1.00 94.62 210 SER A O 1
ATOM 1686 N N . MET A 1 211 ? 10.827 9.019 -10.766 1.00 91.38 211 MET A N 1
ATOM 1687 C CA . MET A 1 211 ? 9.925 10.022 -11.367 1.00 91.38 211 MET A CA 1
ATOM 1688 C C . MET A 1 211 ? 10.564 10.755 -12.554 1.00 91.38 211 MET A C 1
ATOM 1690 O O . MET A 1 211 ? 10.350 11.944 -12.770 1.00 91.38 211 MET A O 1
ATOM 1694 N N . ASP A 1 212 ? 11.428 10.063 -13.290 1.00 89.06 212 ASP A N 1
ATOM 1695 C CA . ASP A 1 212 ? 12.172 10.598 -14.432 1.00 89.06 212 ASP A CA 1
ATOM 1696 C C . ASP A 1 212 ? 11.294 10.769 -15.680 1.00 89.06 212 ASP A C 1
ATOM 1698 O O . ASP A 1 212 ? 11.418 11.775 -16.379 1.00 89.06 212 ASP A O 1
ATOM 1702 N N . ARG A 1 213 ? 10.392 9.811 -15.942 1.00 87.50 213 ARG A N 1
ATOM 1703 C CA . ARG A 1 213 ? 9.520 9.809 -17.134 1.00 87.50 213 ARG A CA 1
ATOM 1704 C C . ARG A 1 213 ? 8.040 10.085 -16.843 1.00 87.50 213 ARG A C 1
ATOM 1706 O O . ARG A 1 213 ? 7.309 10.472 -17.753 1.00 87.50 213 ARG A O 1
ATOM 1713 N N . ALA A 1 214 ? 7.582 9.864 -15.610 1.00 91.56 214 ALA A N 1
ATOM 1714 C CA . ALA A 1 214 ? 6.195 10.041 -15.164 1.00 91.56 214 ALA A CA 1
ATOM 1715 C C . ALA A 1 214 ? 6.111 9.980 -13.622 1.00 91.56 214 ALA A C 1
ATOM 1717 O O . ALA A 1 214 ? 7.124 10.160 -12.949 1.00 91.56 214 ALA A O 1
ATOM 1718 N N . THR A 1 215 ? 4.924 9.728 -13.056 1.00 92.25 215 THR A N 1
ATOM 1719 C CA . THR A 1 215 ? 4.801 9.293 -11.654 1.00 92.25 215 THR A CA 1
ATOM 1720 C C . THR A 1 215 ? 5.549 7.975 -11.439 1.00 92.25 215 THR A C 1
ATOM 1722 O O . THR A 1 215 ? 5.785 7.216 -12.384 1.00 92.25 215 THR A O 1
ATOM 1725 N N . GLU A 1 216 ? 5.928 7.690 -10.197 1.00 94.06 216 GLU A N 1
ATOM 1726 C CA . GLU A 1 216 ? 6.750 6.529 -9.855 1.00 94.06 216 GLU A CA 1
ATOM 1727 C C . GLU A 1 216 ? 6.082 5.201 -10.186 1.00 94.06 216 GLU A C 1
ATOM 1729 O O . GLU A 1 216 ? 6.740 4.280 -10.674 1.00 94.06 216 GLU A O 1
ATOM 1734 N N . ASP A 1 217 ? 4.765 5.142 -10.007 1.00 94.31 217 ASP A N 1
ATOM 1735 C CA . ASP A 1 217 ? 3.960 3.966 -10.314 1.00 94.31 217 ASP A CA 1
ATOM 1736 C C . ASP A 1 217 ? 3.956 3.680 -11.820 1.00 94.31 217 ASP A C 1
ATOM 1738 O O . ASP A 1 217 ? 4.106 2.534 -12.242 1.00 94.31 217 ASP A O 1
ATOM 1742 N N . PHE A 1 218 ? 3.851 4.719 -12.655 1.00 96.12 218 PHE A N 1
ATOM 1743 C CA . PHE A 1 218 ? 3.837 4.578 -14.115 1.00 96.12 218 PHE A CA 1
ATOM 1744 C C . PHE A 1 218 ? 5.189 4.142 -14.658 1.00 96.12 218 PHE A C 1
ATOM 1746 O O . PHE A 1 218 ? 5.251 3.291 -15.549 1.00 96.12 218 PHE A O 1
ATOM 1753 N N . VAL A 1 219 ? 6.275 4.699 -14.115 1.00 96.62 219 VAL A N 1
ATOM 1754 C CA . VAL A 1 219 ? 7.623 4.279 -14.502 1.00 96.62 219 VAL A CA 1
ATOM 1755 C C . VAL A 1 219 ? 7.858 2.821 -14.118 1.00 96.62 219 VAL A C 1
ATOM 1757 O O . VAL A 1 219 ? 8.387 2.065 -14.935 1.00 96.62 219 VAL A O 1
ATOM 1760 N N . LEU A 1 220 ? 7.420 2.402 -12.928 1.00 97.81 220 LEU A N 1
ATOM 1761 C CA . LEU A 1 220 ? 7.514 1.005 -12.524 1.00 97.81 220 LEU A CA 1
ATOM 1762 C C . LEU A 1 220 ? 6.681 0.090 -13.434 1.00 97.81 220 LEU A C 1
ATOM 1764 O O . LEU A 1 220 ? 7.223 -0.877 -13.964 1.00 97.81 220 LEU A O 1
ATOM 1768 N N . CYS A 1 221 ? 5.401 0.404 -13.668 1.00 97.94 221 CYS A N 1
ATOM 1769 C CA . CYS A 1 221 ? 4.530 -0.391 -14.545 1.00 97.94 221 CYS A CA 1
ATOM 1770 C C . CYS A 1 221 ? 5.140 -0.556 -15.945 1.00 97.94 221 CYS A C 1
ATOM 1772 O O . CYS A 1 221 ? 5.110 -1.639 -16.538 1.00 97.94 221 CYS A O 1
ATOM 1774 N N . ARG A 1 222 ? 5.770 0.509 -16.457 1.00 97.19 222 ARG A N 1
ATOM 1775 C CA . ARG A 1 222 ? 6.463 0.455 -17.739 1.00 97.19 222 ARG A CA 1
ATOM 1776 C C . ARG A 1 222 ? 7.674 -0.477 -17.709 1.00 97.19 222 ARG A C 1
ATOM 1778 O O . ARG A 1 222 ? 7.792 -1.292 -18.618 1.00 97.19 222 ARG A O 1
ATOM 1785 N N . LYS A 1 223 ? 8.519 -0.408 -16.672 1.00 97.81 223 LYS A N 1
ATOM 1786 C CA . LYS A 1 223 ? 9.664 -1.326 -16.497 1.00 97.81 223 LYS A CA 1
ATOM 1787 C C . LYS A 1 223 ? 9.215 -2.788 -16.439 1.00 97.81 223 LYS A C 1
ATOM 1789 O O . LYS A 1 223 ? 9.823 -3.635 -17.081 1.00 97.81 223 LYS A O 1
ATOM 1794 N N . ILE A 1 224 ? 8.124 -3.075 -15.728 1.00 98.38 224 ILE A N 1
ATOM 1795 C CA . ILE A 1 224 ? 7.542 -4.425 -15.630 1.00 98.38 224 ILE A CA 1
ATOM 1796 C C . ILE A 1 224 ? 7.120 -4.938 -17.014 1.00 98.38 224 ILE A C 1
ATOM 1798 O O . ILE A 1 224 ? 7.497 -6.041 -17.407 1.00 98.38 224 ILE A O 1
ATOM 1802 N N . THR A 1 225 ? 6.419 -4.104 -17.786 1.00 97.25 225 THR A N 1
ATOM 1803 C CA . THR A 1 225 ? 6.000 -4.451 -19.155 1.00 97.25 225 THR A CA 1
ATOM 1804 C C . THR A 1 225 ? 7.206 -4.635 -20.089 1.00 97.25 225 THR A C 1
ATOM 1806 O O . THR A 1 225 ? 7.223 -5.550 -20.908 1.00 97.25 225 THR A O 1
ATOM 1809 N N . GLU A 1 226 ? 8.238 -3.790 -19.972 1.00 97.12 226 GLU A N 1
ATOM 1810 C CA . GLU A 1 226 ? 9.485 -3.882 -20.754 1.00 97.12 226 GLU A CA 1
ATOM 1811 C C . GLU A 1 226 ? 10.283 -5.164 -20.451 1.00 97.12 226 GLU A C 1
ATOM 1813 O O . GLU A 1 226 ? 10.987 -5.664 -21.327 1.00 97.12 226 GLU A O 1
ATOM 1818 N N . LEU A 1 227 ? 10.128 -5.726 -19.248 1.00 98.31 227 LEU A N 1
ATOM 1819 C CA . LEU A 1 227 ? 10.668 -7.032 -18.857 1.00 98.31 227 LEU A CA 1
ATOM 1820 C C . LEU A 1 227 ? 9.812 -8.219 -19.340 1.00 98.31 227 LEU A C 1
ATOM 1822 O O . LEU A 1 227 ? 10.212 -9.366 -19.153 1.00 98.31 227 LEU A O 1
ATOM 1826 N N . GLY A 1 228 ? 8.662 -7.965 -19.974 1.00 98.12 228 GLY A N 1
ATOM 1827 C CA . GLY A 1 228 ? 7.770 -8.997 -20.507 1.00 98.12 228 GLY A CA 1
ATOM 1828 C C . GLY A 1 228 ? 6.786 -9.585 -19.493 1.00 98.12 228 GLY A C 1
ATOM 1829 O O . GLY A 1 228 ? 6.208 -10.634 -19.764 1.00 98.12 228 GLY A O 1
ATOM 1830 N N . TYR A 1 229 ? 6.590 -8.929 -18.346 1.00 98.50 229 TYR A N 1
ATOM 1831 C CA . TYR A 1 229 ? 5.603 -9.339 -17.348 1.00 98.50 229 TYR A CA 1
ATOM 1832 C C . TYR A 1 229 ? 4.285 -8.583 -17.524 1.00 98.50 229 TYR A C 1
ATOM 1834 O O . TYR A 1 229 ? 4.267 -7.381 -17.792 1.00 98.50 229 TYR A O 1
ATOM 1842 N N . ASP A 1 230 ? 3.181 -9.291 -17.304 1.00 98.19 230 ASP A N 1
ATOM 1843 C CA . ASP A 1 230 ? 1.840 -8.716 -17.249 1.00 98.19 230 ASP A CA 1
ATOM 1844 C C . ASP A 1 230 ? 1.538 -8.122 -15.864 1.00 98.19 230 ASP A C 1
ATOM 1846 O O . ASP A 1 230 ? 1.996 -8.621 -14.830 1.00 98.19 230 ASP A O 1
ATOM 1850 N N . ILE A 1 231 ? 0.701 -7.084 -15.842 1.00 98.62 231 ILE A N 1
ATOM 1851 C CA . ILE A 1 231 ? 0.196 -6.445 -14.624 1.00 98.62 231 ILE A CA 1
ATOM 1852 C C . ILE A 1 231 ? -1.288 -6.762 -14.514 1.00 98.62 231 ILE A C 1
ATOM 1854 O O . ILE A 1 231 ? -2.053 -6.439 -15.420 1.00 98.62 231 ILE A O 1
ATOM 1858 N N . PHE A 1 232 ? -1.711 -7.362 -13.403 1.00 98.69 232 PHE A N 1
ATOM 1859 C CA . PHE A 1 232 ? -3.110 -7.734 -13.210 1.00 98.69 232 PHE A CA 1
ATOM 1860 C C . PHE A 1 232 ? -3.799 -6.900 -12.139 1.00 98.69 232 PHE A C 1
ATOM 1862 O O . PHE A 1 232 ? -3.236 -6.629 -11.081 1.00 98.69 232 PHE A O 1
ATOM 1869 N N . VAL A 1 233 ? -5.058 -6.556 -12.389 1.00 98.50 233 VAL A N 1
ATOM 1870 C CA . VAL A 1 233 ? -5.984 -6.024 -11.389 1.00 98.50 233 VAL A CA 1
ATOM 1871 C C . VAL A 1 233 ? -7.092 -7.032 -11.124 1.00 98.50 233 VAL A C 1
ATOM 1873 O O . VAL A 1 233 ? -7.643 -7.612 -12.058 1.00 98.50 233 VAL A O 1
ATOM 1876 N N . ASP A 1 234 ? -7.429 -7.232 -9.855 1.00 97.88 234 ASP A N 1
ATOM 1877 C CA . ASP A 1 234 ? -8.656 -7.905 -9.446 1.00 97.88 234 ASP A CA 1
ATOM 1878 C C . ASP A 1 234 ? -9.711 -6.851 -9.089 1.00 97.88 234 ASP A C 1
ATOM 1880 O O . ASP A 1 234 ? -9.653 -6.186 -8.048 1.00 97.88 234 ASP A O 1
ATOM 1884 N N . TRP A 1 235 ? -10.681 -6.687 -9.984 1.00 96.38 235 TRP A N 1
ATOM 1885 C CA . TRP A 1 235 ? -11.778 -5.738 -9.834 1.00 96.38 235 TRP A CA 1
ATOM 1886 C C . TRP A 1 235 ? -12.770 -6.115 -8.730 1.00 96.38 235 TRP A C 1
ATOM 1888 O O . TRP A 1 235 ? -13.523 -5.251 -8.274 1.00 96.38 235 TRP A O 1
ATOM 1898 N N . ASP A 1 236 ? -12.764 -7.364 -8.261 1.00 93.00 236 ASP A N 1
ATOM 1899 C CA . ASP A 1 236 ? -13.624 -7.802 -7.159 1.00 93.00 236 ASP A CA 1
ATOM 1900 C C . ASP A 1 236 ? -13.022 -7.425 -5.786 1.00 93.00 236 ASP A C 1
ATOM 1902 O O . ASP A 1 236 ? -13.701 -7.484 -4.755 1.00 93.00 236 ASP A O 1
ATOM 1906 N N . LEU A 1 237 ? -11.764 -6.961 -5.762 1.00 94.12 237 LEU A N 1
ATOM 1907 C CA . LEU A 1 237 ? -11.058 -6.466 -4.578 1.00 94.12 237 LEU A CA 1
ATOM 1908 C C . LEU A 1 237 ? -11.085 -4.929 -4.505 1.00 94.12 237 LEU A C 1
ATOM 1910 O O . LEU A 1 237 ? -10.069 -4.257 -4.691 1.00 94.12 237 LEU A O 1
ATOM 1914 N N . ASP A 1 238 ? -12.266 -4.385 -4.198 1.00 91.25 238 ASP A N 1
ATOM 1915 C CA . ASP A 1 238 ? -12.505 -2.946 -3.993 1.00 91.25 238 ASP A CA 1
ATOM 1916 C C . ASP A 1 238 ? -11.895 -2.457 -2.666 1.00 91.25 238 ASP A C 1
ATOM 1918 O O . ASP A 1 238 ? -12.314 -2.845 -1.566 1.00 91.25 238 ASP A O 1
ATOM 1922 N N . CYS A 1 239 ? -10.877 -1.609 -2.782 1.00 93.12 239 CYS A N 1
ATOM 1923 C CA . CYS A 1 239 ? -10.178 -0.961 -1.682 1.00 93.12 239 CYS A CA 1
ATOM 1924 C C . CYS A 1 239 ? -10.571 0.522 -1.598 1.00 93.12 239 CYS A C 1
ATOM 1926 O O . CYS A 1 239 ? -10.928 1.167 -2.583 1.00 93.12 239 CYS A O 1
ATOM 1928 N N . ALA A 1 240 ? -10.4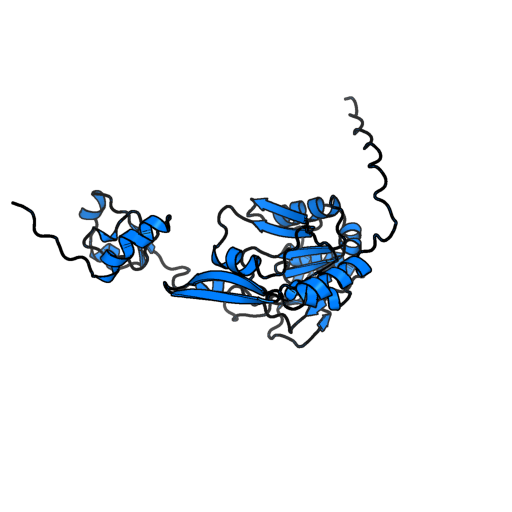66 1.108 -0.406 1.00 88.50 240 ALA A N 1
ATOM 1929 C CA . ALA A 1 240 ? -10.875 2.493 -0.177 1.00 88.50 240 ALA A CA 1
ATOM 1930 C C . ALA A 1 240 ? -9.711 3.371 0.282 1.00 88.50 240 ALA A C 1
ATOM 1932 O O . ALA A 1 240 ? -8.975 2.990 1.189 1.00 88.50 240 ALA A O 1
ATOM 1933 N N . HIS A 1 241 ? -9.610 4.591 -0.250 1.00 87.25 241 HIS A N 1
ATOM 1934 C CA . HIS A 1 241 ? -8.776 5.618 0.369 1.00 87.25 241 HIS A CA 1
ATOM 1935 C C . HIS A 1 241 ? -9.409 6.118 1.667 1.00 87.25 241 HIS A C 1
ATOM 1937 O O . HIS A 1 241 ? -10.588 6.483 1.720 1.00 87.25 241 HIS A O 1
ATOM 1943 N N . LEU A 1 242 ? -8.592 6.216 2.708 1.00 78.19 242 LEU A N 1
ATOM 1944 C CA . LEU A 1 242 ? -8.969 6.744 4.009 1.00 78.19 242 LEU A CA 1
ATOM 1945 C C . LEU A 1 242 ? -9.423 8.215 3.940 1.00 78.19 242 LEU A C 1
ATOM 1947 O O . LEU A 1 242 ? -10.303 8.646 4.688 1.00 78.19 242 LEU A O 1
ATOM 1951 N N . GLU A 1 243 ? -8.844 8.964 3.007 1.00 61.47 243 GLU A N 1
ATOM 1952 C CA . GLU A 1 243 ? -9.054 10.393 2.781 1.00 61.47 243 GLU A CA 1
ATOM 1953 C C . GLU A 1 243 ? -10.462 10.778 2.297 1.00 61.47 243 GLU A C 1
ATOM 1955 O O . GLU A 1 243 ? -10.928 11.883 2.586 1.00 61.47 243 GLU A O 1
ATOM 1960 N N . LEU A 1 244 ? -11.202 9.860 1.662 1.00 52.75 244 LEU A N 1
ATOM 1961 C CA . LEU A 1 244 ? -12.592 10.097 1.236 1.00 52.75 244 LEU A CA 1
ATOM 1962 C C . LEU A 1 244 ? -13.567 10.283 2.421 1.00 52.75 244 LEU A C 1
ATOM 1964 O O . LEU A 1 244 ? -14.743 10.573 2.215 1.00 52.75 244 LEU A O 1
ATOM 1968 N N . ALA A 1 245 ? -13.085 10.173 3.665 1.00 43.16 245 ALA A N 1
ATOM 1969 C CA . ALA A 1 245 ? -13.838 10.471 4.881 1.00 43.16 245 ALA A CA 1
ATOM 1970 C C . ALA A 1 245 ? -13.436 11.786 5.594 1.00 43.16 245 ALA A C 1
ATOM 1972 O O . ALA A 1 245 ? -14.042 12.090 6.622 1.00 43.16 245 ALA A O 1
ATOM 1973 N N . LEU A 1 246 ? -12.434 12.552 5.118 1.00 45.50 246 LEU A N 1
ATOM 1974 C CA . LEU A 1 246 ? -11.782 13.604 5.931 1.00 45.50 246 LEU A CA 1
ATOM 1975 C C . LEU A 1 246 ? -11.753 15.038 5.352 1.00 45.50 246 LEU A C 1
ATOM 1977 O O . LEU A 1 246 ? -11.385 15.956 6.082 1.00 45.50 246 LEU A O 1
ATOM 1981 N N . TYR A 1 247 ? -12.184 15.299 4.113 1.00 51.03 247 TYR A N 1
ATOM 1982 C CA . TYR A 1 247 ? -11.970 16.609 3.457 1.00 51.03 247 TYR A CA 1
ATOM 1983 C C . TYR A 1 247 ? -13.217 17.471 3.244 1.00 51.03 247 TYR A C 1
ATOM 1985 O O . TYR A 1 247 ? -13.476 17.934 2.138 1.00 51.03 247 TYR A O 1
ATOM 1993 N N . LYS A 1 248 ? -13.977 17.759 4.304 1.00 56.81 248 LYS A N 1
ATOM 1994 C CA . LYS A 1 248 ? -15.113 18.692 4.184 1.00 56.81 248 LYS A CA 1
ATOM 1995 C C . LYS A 1 248 ? -14.689 20.129 3.811 1.00 56.81 248 LYS A C 1
ATOM 1997 O O . LYS A 1 248 ? -15.450 20.796 3.132 1.00 56.81 248 LYS A O 1
ATOM 2002 N N . HIS A 1 249 ? -13.494 20.573 4.221 1.00 70.12 249 HIS A N 1
ATOM 2003 C CA . HIS A 1 249 ? -13.051 21.980 4.132 1.00 70.12 249 HIS A CA 1
ATOM 2004 C C . HIS A 1 249 ? -11.736 22.176 3.351 1.00 70.12 249 HIS A C 1
ATOM 2006 O O . HIS A 1 249 ? -10.961 23.095 3.620 1.00 70.12 249 HIS A O 1
ATOM 2012 N N . LYS A 1 250 ? -11.410 21.276 2.414 1.00 68.38 250 LYS A N 1
ATOM 2013 C CA . LYS A 1 250 ? -10.149 21.349 1.655 1.00 68.38 250 LYS A CA 1
ATOM 2014 C C . LYS A 1 250 ? -10.134 22.593 0.758 1.00 68.38 250 LYS A C 1
ATOM 2016 O O . LYS A 1 250 ? -11.011 22.757 -0.079 1.00 68.38 250 LYS A O 1
ATOM 2021 N N . GLY A 1 251 ? -9.108 23.434 0.911 1.00 77.62 251 GLY A N 1
ATOM 2022 C CA . GLY A 1 251 ? -8.958 24.690 0.162 1.00 77.62 251 GLY A CA 1
ATOM 2023 C C . GLY A 1 251 ? -9.634 25.904 0.809 1.00 77.62 251 GLY A C 1
ATOM 2024 O O . GLY A 1 251 ? -9.460 27.020 0.324 1.00 77.62 251 GLY A O 1
ATOM 2025 N N . GLU A 1 252 ? -10.355 25.716 1.915 1.00 85.31 252 GLU A N 1
ATOM 2026 C CA . GLU A 1 252 ? -10.928 26.814 2.693 1.00 85.31 252 GLU A CA 1
ATOM 2027 C C . GLU A 1 252 ? -9.899 27.386 3.680 1.00 85.31 252 GLU A C 1
ATOM 2029 O O . GLU A 1 252 ? -9.070 26.665 4.243 1.00 85.31 252 GLU A O 1
ATOM 2034 N N . THR A 1 253 ? -9.967 28.695 3.931 1.00 91.12 253 THR A N 1
ATOM 2035 C CA . THR A 1 253 ? -9.206 29.325 5.017 1.00 91.12 253 THR A CA 1
ATOM 2036 C C . THR A 1 253 ? -9.780 28.886 6.361 1.00 91.12 253 THR A C 1
ATOM 2038 O O . THR A 1 253 ? -10.982 29.018 6.599 1.00 91.12 253 THR A O 1
ATOM 2041 N N . CYS A 1 254 ? -8.915 28.428 7.266 1.00 91.62 254 CYS A N 1
ATOM 2042 C CA . CYS A 1 254 ? -9.287 28.080 8.633 1.00 91.62 254 CYS A CA 1
ATOM 2043 C C . CYS A 1 254 ? -8.436 28.828 9.669 1.00 91.62 254 CYS A C 1
ATOM 2045 O O . CYS A 1 254 ? -7.356 29.337 9.362 1.00 91.62 254 CYS A O 1
ATOM 2047 N N . ILE A 1 255 ? -8.933 28.888 10.906 1.00 92.56 255 ILE A N 1
ATOM 2048 C CA . ILE A 1 255 ? -8.229 29.436 12.068 1.00 92.56 255 ILE A CA 1
ATOM 2049 C C . ILE A 1 255 ? -8.017 28.316 13.088 1.00 92.56 255 ILE A C 1
ATOM 2051 O O . ILE A 1 255 ? -8.963 27.663 13.524 1.00 92.56 255 ILE A O 1
ATOM 2055 N N . ILE A 1 256 ? -6.771 28.122 13.521 1.00 90.38 256 ILE A N 1
ATOM 2056 C CA . ILE A 1 256 ? -6.446 27.236 14.644 1.00 90.38 256 ILE A CA 1
ATOM 2057 C C . ILE A 1 256 ? -6.414 28.076 15.922 1.00 90.38 256 ILE A C 1
ATOM 2059 O O . ILE A 1 256 ? -5.644 29.032 16.019 1.00 90.38 256 ILE A O 1
ATOM 2063 N N . ILE A 1 257 ? -7.233 27.719 16.910 1.00 90.31 257 ILE A N 1
ATOM 2064 C CA . ILE A 1 257 ? -7.366 28.464 18.169 1.00 90.31 257 ILE A CA 1
ATOM 2065 C C . ILE A 1 257 ? -6.966 27.597 19.367 1.00 90.31 257 ILE A C 1
ATOM 2067 O O . ILE A 1 257 ? -7.384 26.453 19.489 1.00 90.31 257 ILE A O 1
ATOM 2071 N N . GLY A 1 258 ? -6.147 28.132 20.271 1.00 87.06 258 GLY A N 1
ATOM 2072 C CA . GLY A 1 258 ? -5.825 27.507 21.563 1.00 87.06 258 GLY A CA 1
ATOM 2073 C C . GLY A 1 258 ? -6.538 28.206 22.724 1.00 87.06 258 GLY A C 1
ATOM 2074 O O . GLY A 1 258 ? -7.125 29.267 22.543 1.00 87.06 258 GLY A O 1
ATOM 2075 N N . ASN A 1 259 ? -6.446 27.672 23.944 1.00 85.25 259 ASN A N 1
ATOM 2076 C CA . ASN A 1 259 ? -7.039 28.282 25.148 1.00 85.25 259 ASN A CA 1
ATOM 2077 C C . ASN A 1 259 ? -6.198 29.394 25.813 1.00 85.25 259 ASN A C 1
ATOM 2079 O O . ASN A 1 259 ? -6.328 29.632 27.016 1.00 85.25 259 ASN A O 1
ATOM 2083 N N . GLY A 1 260 ? -5.302 30.048 25.074 1.00 84.62 260 GLY A N 1
ATOM 2084 C CA . GLY A 1 260 ? -4.444 31.095 25.627 1.00 84.62 260 GLY A CA 1
ATOM 2085 C C . GLY A 1 260 ? -5.231 32.364 26.001 1.00 84.62 260 GLY A C 1
ATOM 2086 O O . GLY A 1 260 ? -6.212 32.684 25.328 1.00 84.62 260 GLY A O 1
ATOM 2087 N N . PRO A 1 261 ? -4.790 33.150 27.006 1.00 82.06 261 PRO A N 1
ATOM 2088 C CA . PRO A 1 261 ? -5.435 34.418 27.374 1.00 82.06 261 PRO A CA 1
ATOM 2089 C C . PRO A 1 261 ? -5.544 35.429 26.223 1.00 82.06 261 PRO A C 1
ATOM 2091 O O . PRO A 1 261 ? -6.437 36.275 26.234 1.00 82.06 261 PRO A O 1
ATOM 2094 N N . SER A 1 262 ? -4.663 35.330 25.221 1.00 85.44 262 SER A N 1
ATOM 2095 C CA . SER A 1 262 ? -4.679 36.157 24.011 1.00 85.44 262 SER A CA 1
ATOM 2096 C C . SER A 1 262 ? -5.960 36.009 23.188 1.00 85.44 262 SER A C 1
ATOM 2098 O O . SER A 1 262 ? -6.323 36.947 22.481 1.00 85.44 262 SER A O 1
ATOM 2100 N N . LEU A 1 263 ? -6.685 34.890 23.311 1.00 85.81 263 LEU A N 1
ATOM 2101 C CA . LEU A 1 263 ? -7.942 34.686 22.590 1.00 85.81 263 LEU A CA 1
ATOM 2102 C C . LEU A 1 263 ? -9.025 35.695 23.007 1.00 85.81 263 LEU A C 1
ATOM 2104 O O . LEU A 1 263 ? -9.868 36.047 22.190 1.00 85.81 263 LEU A O 1
ATOM 2108 N N . ASN A 1 264 ? -8.968 36.228 24.235 1.00 84.06 264 ASN A N 1
ATOM 2109 C CA . ASN A 1 264 ? -9.930 37.227 24.720 1.00 84.06 264 ASN A CA 1
ATOM 2110 C C . ASN A 1 264 ? -9.897 38.543 23.923 1.00 84.06 264 ASN A C 1
ATOM 2112 O O . ASN A 1 264 ? -10.857 39.306 23.979 1.00 84.06 264 ASN A O 1
ATOM 2116 N N . GLY A 1 265 ? -8.793 38.827 23.222 1.00 86.75 265 GLY A N 1
ATOM 2117 C CA . GLY A 1 265 ? -8.646 40.013 22.376 1.00 86.75 265 GLY A CA 1
ATOM 2118 C C . GLY A 1 265 ? -9.026 39.789 20.912 1.00 86.75 265 GLY A C 1
ATOM 2119 O O . GLY A 1 265 ? -8.954 40.730 20.126 1.00 86.75 265 GLY A O 1
ATOM 2120 N N . VAL A 1 266 ? -9.390 38.563 20.521 1.00 88.81 266 VAL A N 1
ATOM 2121 C CA . VAL A 1 266 ? -9.733 38.241 19.132 1.00 88.81 266 VAL A CA 1
ATOM 2122 C C . VAL A 1 266 ? -11.211 38.568 18.887 1.00 88.81 266 VAL A C 1
ATOM 2124 O O . VAL A 1 266 ? -12.062 38.054 19.616 1.00 88.81 266 VAL A O 1
ATOM 2127 N N . PRO A 1 267 ? -11.546 39.393 17.875 1.00 91.25 267 PRO A N 1
ATOM 2128 C CA . PRO A 1 267 ? -12.934 39.697 17.539 1.00 91.25 267 PRO A CA 1
ATOM 21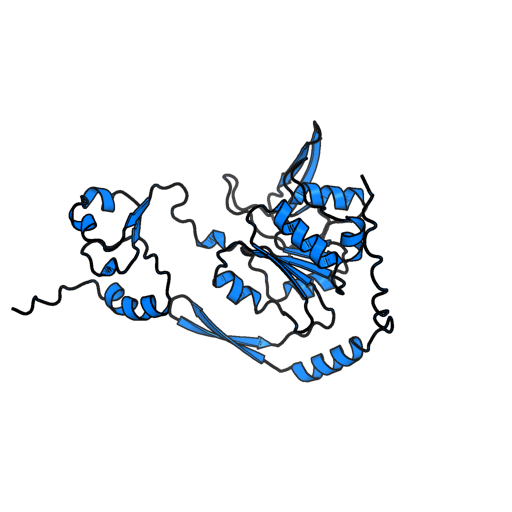29 C C . PRO A 1 267 ? -13.716 38.424 17.216 1.00 91.25 267 PRO A C 1
ATOM 2131 O O . PRO A 1 267 ? -13.261 37.591 16.427 1.00 91.25 267 PRO A O 1
ATOM 2134 N N . LYS A 1 268 ? -14.906 38.276 17.801 1.00 87.25 268 LYS A N 1
ATOM 2135 C CA . LYS A 1 268 ? -15.740 37.086 17.594 1.00 87.25 268 LYS A CA 1
ATOM 2136 C C . LYS A 1 268 ? -16.146 36.947 16.125 1.00 87.25 268 LYS A C 1
ATOM 2138 O O . LYS A 1 268 ? -16.151 35.847 15.590 1.00 87.25 268 LYS A O 1
ATOM 2143 N N . GLU A 1 269 ? -16.378 38.071 15.457 1.00 91.81 269 GLU A N 1
ATOM 2144 C CA . GLU A 1 269 ? -16.753 38.149 14.045 1.00 91.81 269 GLU A CA 1
ATOM 2145 C C . GLU A 1 269 ? -15.676 37.554 13.128 1.00 91.81 269 GLU A C 1
ATOM 2147 O O . GLU A 1 269 ? -15.989 37.046 12.054 1.00 91.81 269 GLU A O 1
ATOM 2152 N N . LEU A 1 270 ? -14.403 37.601 13.541 1.00 91.62 270 LEU A N 1
ATOM 2153 C CA . LEU A 1 270 ? -13.310 36.972 12.804 1.00 91.62 270 LEU A CA 1
ATOM 2154 C C . LEU A 1 270 ? -13.353 35.447 12.938 1.00 91.62 270 LEU A C 1
ATOM 2156 O O . LEU A 1 270 ? -13.114 34.748 11.957 1.00 91.62 270 LEU A O 1
ATOM 2160 N N . LEU A 1 271 ? -13.642 34.946 14.141 1.00 90.75 271 LEU A N 1
ATOM 2161 C CA . LEU A 1 271 ? -13.728 33.512 14.412 1.00 90.75 271 LEU A CA 1
ATOM 2162 C C . LEU A 1 271 ? -14.958 32.895 13.744 1.00 90.75 271 LEU A C 1
ATOM 2164 O O . LEU A 1 271 ? -14.846 31.837 13.145 1.00 90.75 271 LEU A O 1
ATOM 2168 N N . ASP A 1 272 ? -16.091 33.595 13.765 1.00 87.94 272 ASP A N 1
ATOM 2169 C CA . ASP A 1 272 ? -17.338 33.139 13.142 1.00 87.94 272 ASP A CA 1
ATOM 2170 C C . ASP A 1 272 ? -17.271 33.172 11.592 1.00 87.94 272 ASP A C 1
ATOM 2172 O O . ASP A 1 272 ? -18.122 32.590 10.920 1.00 87.94 272 ASP A O 1
ATOM 2176 N N . LYS A 1 273 ? -16.273 33.853 11.002 1.00 93.75 273 LYS A N 1
ATOM 2177 C CA . LYS A 1 273 ? -16.093 33.972 9.541 1.00 93.75 273 LYS A CA 1
ATOM 2178 C C . LYS A 1 273 ? -15.415 32.755 8.899 1.00 93.75 273 LYS A C 1
ATOM 2180 O O . LYS A 1 273 ? -15.611 32.523 7.707 1.00 93.75 273 LYS A O 1
ATOM 2185 N N . TYR A 1 274 ? -14.580 32.030 9.637 1.00 92.81 274 TYR A N 1
ATOM 2186 C CA . TYR A 1 274 ? -13.748 30.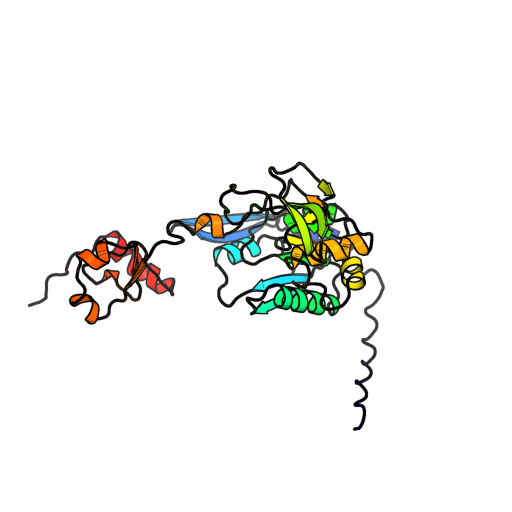951 9.098 1.00 92.81 274 TYR A CA 1
ATOM 2187 C C . TYR A 1 274 ? -13.999 29.649 9.843 1.00 92.81 274 TYR A C 1
ATOM 2189 O O . TYR A 1 274 ? -14.429 29.661 10.989 1.00 92.81 274 TYR A O 1
ATOM 2197 N N . ILE A 1 275 ? -13.651 28.525 9.219 1.00 91.19 275 ILE A N 1
ATOM 2198 C CA . ILE A 1 275 ? -13.645 27.238 9.914 1.00 91.19 275 ILE A CA 1
ATOM 2199 C C . ILE A 1 275 ? -12.616 27.279 11.036 1.00 91.19 275 ILE A C 1
ATOM 2201 O O . ILE A 1 275 ? -11.461 27.655 10.824 1.00 91.19 275 ILE A O 1
ATOM 2205 N N . THR A 1 276 ? -13.021 26.872 12.229 1.00 91.19 276 THR A N 1
ATOM 2206 C CA . THR A 1 276 ? -12.192 26.936 13.429 1.00 91.19 276 THR A CA 1
ATOM 2207 C C . THR A 1 276 ? -11.815 25.546 13.937 1.00 91.19 276 THR A C 1
ATOM 2209 O O . THR A 1 276 ? -12.651 24.665 14.135 1.00 91.19 276 THR A O 1
ATOM 2212 N N . PHE A 1 277 ? -10.521 25.355 14.188 1.00 90.69 277 PHE A N 1
ATOM 2213 C CA . PHE A 1 277 ? -9.956 24.155 14.801 1.00 90.69 277 PHE A CA 1
ATOM 2214 C C . PHE A 1 277 ? -9.445 24.503 16.194 1.00 90.69 277 PHE A C 1
ATOM 2216 O O . PHE A 1 277 ? -8.409 25.148 16.359 1.00 90.69 277 PHE A O 1
ATOM 2223 N N . GLY A 1 278 ? -10.179 24.093 17.217 1.00 87.62 278 GLY A N 1
ATOM 2224 C CA . GLY A 1 278 ? -9.843 24.390 18.593 1.00 87.62 278 GLY A CA 1
ATOM 2225 C C . GLY A 1 278 ? -8.964 23.325 19.242 1.00 87.62 278 GLY A C 1
ATOM 2226 O O . GLY A 1 278 ? -9.316 22.151 19.290 1.00 87.62 278 GLY A O 1
ATOM 2227 N N . SER A 1 279 ? -7.832 23.747 19.789 1.00 84.75 279 SER A N 1
ATOM 2228 C CA . SER A 1 279 ? -6.832 22.928 20.475 1.00 84.75 279 SER A CA 1
ATOM 2229 C C . SER A 1 279 ? -6.753 23.279 21.966 1.00 84.75 279 SER A C 1
ATOM 2231 O O . SER A 1 279 ? -7.297 24.287 22.416 1.00 84.75 279 SER A O 1
ATOM 2233 N N . ASN A 1 280 ? -6.069 22.440 22.748 1.00 80.19 280 ASN A N 1
ATOM 2234 C CA . ASN A 1 280 ? -5.714 22.673 24.151 1.00 80.19 280 ASN A CA 1
ATOM 2235 C C . ASN A 1 280 ? -6.884 23.179 25.017 1.00 80.19 280 ASN A C 1
ATOM 2237 O O . ASN A 1 280 ? -6.937 24.345 25.360 1.00 80.19 280 ASN A O 1
ATOM 2241 N N . LYS A 1 281 ? -7.851 22.332 25.376 1.00 77.44 281 LYS A N 1
ATOM 2242 C CA . LYS A 1 281 ? -8.978 22.691 26.268 1.00 77.44 281 LYS A CA 1
ATOM 2243 C C . LYS A 1 281 ? -9.821 23.919 25.873 1.00 77.44 281 LYS A C 1
ATOM 2245 O O . LYS A 1 281 ? -10.504 24.475 26.724 1.00 77.44 281 LYS A O 1
ATOM 2250 N N . ILE A 1 282 ? -9.851 24.312 24.601 1.00 82.56 282 ILE A N 1
ATOM 2251 C CA . ILE A 1 282 ? -10.668 25.431 24.086 1.00 82.56 282 ILE A CA 1
ATOM 2252 C C . ILE A 1 282 ? -12.142 25.423 24.539 1.00 82.56 282 ILE A C 1
ATOM 2254 O O . ILE A 1 282 ? -12.740 26.478 24.699 1.00 82.56 282 ILE A O 1
ATOM 2258 N N . TYR A 1 283 ? -12.713 24.248 24.835 1.00 74.81 283 TYR A N 1
ATOM 2259 C CA . TYR A 1 283 ? -14.074 24.084 25.365 1.00 74.81 283 TYR A CA 1
ATOM 2260 C C . TYR A 1 283 ? -14.311 24.774 26.723 1.00 74.81 283 TYR A C 1
ATOM 2262 O O . TYR A 1 283 ? -15.446 24.820 27.194 1.00 74.81 283 TYR A O 1
ATOM 2270 N N . THR A 1 284 ? -13.263 25.263 27.396 1.00 77.12 284 THR A N 1
ATOM 2271 C CA . THR A 1 284 ? -13.388 26.069 28.618 1.00 77.12 284 THR A CA 1
ATOM 2272 C C . THR A 1 284 ? -13.632 27.552 28.341 1.00 77.12 284 THR A C 1
ATOM 2274 O O . THR A 1 284 ? -13.833 28.304 29.293 1.00 77.12 284 THR A O 1
ATOM 2277 N N . LEU A 1 285 ? -13.560 27.987 27.081 1.00 78.75 285 LEU A N 1
ATOM 2278 C CA . LEU A 1 285 ? -13.742 29.377 26.669 1.00 78.75 285 LEU A CA 1
ATOM 2279 C C . LEU A 1 285 ? -15.111 29.590 25.992 1.00 78.75 285 LEU A C 1
ATOM 2281 O O . LEU A 1 285 ? -15.741 28.620 25.574 1.00 78.75 285 LEU A O 1
ATOM 2285 N N . PRO A 1 286 ? -15.596 30.847 25.887 1.00 79.94 286 PRO A N 1
ATOM 2286 C CA . PRO A 1 286 ? -16.936 31.139 25.364 1.00 79.94 286 PRO A CA 1
ATOM 2287 C C . PRO A 1 286 ? -17.154 30.789 23.887 1.00 79.94 286 PRO A C 1
ATOM 2289 O O . PRO A 1 286 ? -18.299 30.671 23.456 1.00 79.94 286 PRO A O 1
ATOM 2292 N N . HIS A 1 287 ? -16.083 30.674 23.100 1.00 82.81 287 HIS A N 1
ATOM 2293 C CA . HIS A 1 287 ? -16.169 30.347 21.681 1.00 82.81 287 HIS A CA 1
ATOM 2294 C C . HIS A 1 287 ? -16.122 28.827 21.470 1.00 82.81 287 HIS A C 1
ATOM 2296 O O . HIS A 1 287 ? -15.261 28.137 22.019 1.00 82.81 287 HIS A O 1
ATOM 2302 N N . GLN A 1 288 ? -17.045 28.319 20.653 1.00 85.00 288 GLN A N 1
ATOM 2303 C CA . GLN A 1 288 ? -17.141 26.910 20.295 1.00 85.00 288 GLN A CA 1
ATOM 2304 C C . GLN A 1 288 ? -16.572 26.711 18.884 1.00 85.00 288 GLN A C 1
ATOM 2306 O O . GLN A 1 288 ? -17.183 27.214 17.945 1.00 85.00 288 GLN A O 1
ATOM 2311 N N . PRO A 1 289 ? -15.444 25.994 18.725 1.00 87.06 289 PRO A N 1
ATOM 2312 C CA . PRO A 1 289 ? -14.884 25.738 17.407 1.00 87.06 289 PRO A CA 1
ATOM 2313 C C . PRO A 1 289 ? -15.742 24.752 16.604 1.00 87.06 289 PRO A C 1
ATOM 2315 O O . PRO A 1 289 ? -16.441 23.916 17.185 1.00 87.06 289 PRO A O 1
ATOM 2318 N N . ASP A 1 290 ? -15.597 24.774 15.280 1.00 83.62 290 ASP A N 1
ATOM 2319 C CA . ASP A 1 290 ? -16.198 23.784 14.374 1.00 83.62 290 ASP A CA 1
ATOM 2320 C C . ASP A 1 290 ? -15.615 22.380 14.597 1.00 83.62 290 ASP A C 1
ATOM 2322 O O . ASP A 1 290 ? -16.326 21.373 14.549 1.00 83.62 290 ASP A O 1
ATOM 2326 N N . TYR A 1 291 ? -14.311 22.317 14.887 1.00 83.50 291 TYR A N 1
ATOM 2327 C CA . TYR A 1 291 ? -13.567 21.082 15.116 1.00 83.50 291 TYR A CA 1
ATOM 2328 C C . TYR A 1 291 ? -12.723 21.168 16.382 1.00 83.50 291 TYR A C 1
ATOM 2330 O O . TYR A 1 291 ? -12.072 22.174 16.646 1.00 83.50 291 TYR A O 1
ATOM 2338 N N . TYR A 1 292 ? -12.663 20.080 17.150 1.00 80.75 292 TYR A N 1
ATOM 2339 C CA . TYR A 1 292 ? -11.751 19.962 18.287 1.00 80.75 292 TYR A CA 1
ATOM 2340 C C . TYR A 1 292 ? -10.533 19.121 17.901 1.00 80.75 292 TYR A C 1
ATOM 2342 O O . TYR A 1 292 ? -10.654 17.932 17.614 1.00 80.75 292 TYR A O 1
ATOM 2350 N N . CYS A 1 293 ? -9.352 19.731 17.944 1.00 79.12 293 CYS A N 1
ATOM 2351 C CA . CYS A 1 293 ? -8.068 19.064 17.777 1.00 79.12 293 CYS A CA 1
ATOM 2352 C C . CYS A 1 293 ? -7.582 18.565 19.138 1.00 79.12 293 CYS A C 1
ATOM 2354 O O . CYS A 1 293 ? -7.178 19.349 20.001 1.00 79.12 293 CYS A O 1
ATOM 2356 N N . ILE A 1 294 ? -7.638 17.250 19.343 1.00 71.50 294 ILE A N 1
ATOM 2357 C CA . ILE A 1 294 ? -7.237 16.609 20.593 1.00 71.50 294 ILE A CA 1
ATOM 2358 C C . ILE A 1 294 ? -6.180 15.553 20.293 1.00 71.50 294 ILE A C 1
ATOM 2360 O O . ILE A 1 294 ? -6.411 14.637 19.513 1.00 71.50 294 ILE A O 1
ATOM 2364 N N . ILE A 1 295 ? -5.025 15.698 20.939 1.00 59.03 295 ILE A N 1
ATOM 2365 C CA . ILE A 1 295 ? -3.858 14.830 20.746 1.00 59.03 295 ILE A CA 1
ATOM 2366 C C . ILE A 1 295 ? -3.966 13.560 21.614 1.00 59.03 295 ILE A C 1
ATOM 2368 O O . ILE A 1 295 ? -3.339 12.551 21.311 1.00 59.03 295 ILE A O 1
ATOM 2372 N N . ASP A 1 296 ? -4.802 13.572 22.663 1.00 64.00 296 ASP A N 1
ATOM 2373 C CA . ASP A 1 296 ? -4.851 12.513 23.677 1.00 64.00 296 ASP A CA 1
ATOM 2374 C C . ASP A 1 296 ? -6.274 11.977 23.948 1.00 64.00 296 ASP A C 1
ATOM 2376 O O . ASP A 1 296 ? -7.218 12.720 24.240 1.00 64.00 296 ASP A O 1
ATOM 2380 N N . LYS A 1 297 ? -6.426 10.649 23.869 1.00 54.00 297 LYS A N 1
ATOM 2381 C CA . LYS A 1 297 ? -7.703 9.933 24.039 1.00 54.00 297 LYS A CA 1
ATOM 2382 C C . LYS A 1 297 ? -8.263 10.002 25.467 1.00 54.00 297 LYS A C 1
ATOM 2384 O O . LYS A 1 297 ? -9.483 10.051 25.636 1.00 54.00 297 LYS A O 1
ATOM 2389 N N . ASP A 1 298 ? -7.399 10.027 26.478 1.00 63.62 298 ASP A N 1
ATOM 2390 C CA . ASP A 1 298 ? -7.794 10.062 27.887 1.00 63.62 298 ASP A CA 1
ATOM 2391 C C . ASP A 1 298 ? -8.206 11.491 28.263 1.00 63.62 298 ASP A C 1
ATOM 2393 O O . ASP A 1 298 ? -9.188 11.709 28.981 1.00 63.62 298 ASP A O 1
ATOM 2397 N N . MET A 1 299 ? -7.547 12.492 27.669 1.00 66.06 299 MET A N 1
ATOM 2398 C CA . MET A 1 299 ? -8.012 13.874 27.687 1.00 66.06 299 MET A CA 1
ATOM 2399 C C . MET A 1 299 ? -9.407 13.979 27.057 1.00 66.06 299 MET A C 1
ATOM 2401 O O . MET A 1 299 ? -10.309 14.529 27.686 1.00 66.06 299 MET A O 1
ATOM 2405 N N . MET A 1 300 ? -9.631 13.403 25.871 1.00 67.88 300 MET A N 1
ATOM 2406 C CA . MET A 1 300 ? -10.947 13.424 25.215 1.00 67.88 300 MET A CA 1
ATOM 2407 C C . MET A 1 300 ? -12.043 12.802 26.098 1.00 67.88 300 MET A C 1
ATOM 2409 O O . MET A 1 300 ? -13.094 13.421 26.277 1.00 67.88 300 MET A O 1
ATOM 2413 N N . ALA A 1 301 ? -11.803 11.633 26.704 1.00 69.25 301 ALA A N 1
ATOM 2414 C CA . ALA A 1 301 ? -12.771 10.974 27.588 1.00 69.25 301 ALA A CA 1
ATOM 2415 C C . ALA A 1 301 ? -13.214 11.877 28.756 1.00 69.25 301 ALA A C 1
ATOM 2417 O O . ALA A 1 301 ? -14.406 11.958 29.059 1.00 69.25 301 ALA A O 1
ATOM 2418 N N . ASN A 1 302 ? -12.275 12.624 29.343 1.00 73.62 302 ASN A N 1
ATOM 2419 C CA . ASN A 1 302 ? -12.554 13.573 30.424 1.00 73.62 302 ASN A CA 1
ATOM 2420 C C . ASN A 1 302 ? -13.253 14.861 29.946 1.00 73.62 302 ASN A C 1
ATOM 2422 O O . ASN A 1 302 ? -14.002 15.481 30.701 1.00 73.62 302 ASN A O 1
ATOM 2426 N N . CYS A 1 303 ? -13.026 15.281 28.699 1.00 73.06 303 CYS A N 1
ATOM 2427 C CA . CYS A 1 303 ? -13.587 16.520 28.147 1.00 73.06 303 CYS A CA 1
ATOM 2428 C C . CYS A 1 303 ? -14.991 16.336 27.550 1.00 73.06 303 CYS A C 1
ATOM 2430 O O . CYS A 1 303 ? -15.797 17.269 27.563 1.00 73.06 303 CYS A O 1
ATOM 2432 N N . LEU A 1 304 ? -15.289 15.137 27.039 1.00 75.38 304 LEU A N 1
ATOM 2433 C CA . LEU A 1 304 ? -16.523 14.778 26.328 1.00 75.38 304 LEU A CA 1
ATOM 2434 C C . LEU A 1 304 ? -17.815 15.168 27.067 1.00 75.38 304 LEU A C 1
ATOM 2436 O O . LEU A 1 304 ? -18.688 15.750 26.419 1.00 75.38 304 LEU A O 1
ATOM 2440 N N . PRO A 1 305 ? -17.974 14.898 28.380 1.00 79.38 305 PRO A N 1
ATOM 2441 C CA . PRO A 1 305 ? -19.179 15.292 29.110 1.00 79.38 305 PRO A CA 1
ATOM 2442 C C . PRO A 1 305 ? -19.402 16.809 29.107 1.00 79.38 305 PRO A C 1
ATOM 2444 O O . PRO A 1 305 ? -20.518 17.263 28.875 1.00 79.38 305 PRO A O 1
ATOM 2447 N N . THR A 1 306 ? -18.336 17.590 29.296 1.00 75.94 306 THR A N 1
ATOM 2448 C CA . THR A 1 306 ? -18.381 19.062 29.319 1.00 75.94 306 THR A CA 1
ATOM 2449 C C . THR A 1 306 ? -18.714 19.637 27.947 1.00 75.94 306 THR A C 1
ATOM 2451 O O . THR A 1 306 ? -19.543 20.536 27.846 1.00 75.94 306 THR A O 1
ATOM 2454 N N . ILE A 1 307 ? -18.109 19.089 26.888 1.00 76.19 307 ILE A N 1
ATOM 2455 C CA . ILE A 1 307 ? -18.384 19.496 25.503 1.00 76.19 307 ILE A CA 1
ATOM 2456 C C . ILE A 1 307 ? -19.848 19.203 25.147 1.00 76.19 307 ILE A C 1
ATOM 2458 O O . ILE A 1 307 ? -20.545 20.075 24.637 1.00 76.19 307 ILE A O 1
ATOM 2462 N N . LYS A 1 308 ? -20.342 17.998 25.467 1.00 75.12 308 LYS A N 1
ATOM 2463 C CA . LYS A 1 308 ? -21.725 17.583 25.173 1.00 75.12 308 LYS A CA 1
ATOM 2464 C C . LYS A 1 308 ? -22.777 18.351 25.969 1.00 75.12 308 LYS A C 1
ATOM 2466 O O . LYS A 1 308 ? -23.877 18.551 25.469 1.00 75.12 308 LYS A O 1
ATOM 2471 N N . ALA A 1 309 ? -22.464 18.748 27.200 1.00 73.56 309 ALA A N 1
ATOM 2472 C CA . ALA A 1 309 ? -23.404 19.467 28.055 1.00 73.56 309 ALA A CA 1
ATOM 2473 C C . ALA A 1 309 ? -23.659 20.915 27.597 1.00 73.56 309 ALA A C 1
ATOM 2475 O O . ALA A 1 309 ? -24.617 21.532 28.069 1.00 73.56 309 ALA A O 1
ATOM 2476 N N . GLY A 1 310 ? -22.810 21.451 26.709 1.00 62.19 310 GLY A N 1
ATOM 2477 C CA . GLY A 1 310 ? -22.689 22.888 26.491 1.00 62.19 310 GLY A CA 1
ATOM 2478 C C . GLY A 1 310 ? -22.119 23.552 27.747 1.00 62.19 310 GLY A C 1
ATOM 2479 O O . GLY A 1 310 ? -22.538 23.269 28.873 1.00 62.19 310 GLY A O 1
ATOM 2480 N N . TRP A 1 311 ? -21.121 24.419 27.602 1.00 48.31 311 TRP A N 1
ATOM 2481 C CA . TRP A 1 311 ? -20.558 25.089 28.770 1.00 48.31 311 TRP A CA 1
ATOM 2482 C C . TRP A 1 311 ? -21.639 25.919 29.483 1.00 48.31 311 TRP A C 1
ATOM 2484 O O . TRP A 1 311 ? -22.274 26.790 28.889 1.00 48.31 311 TRP A O 1
ATOM 2494 N N . ARG A 1 312 ? -21.837 25.648 30.777 1.00 51.78 312 ARG A N 1
ATOM 2495 C CA . ARG A 1 312 ? -22.588 26.504 31.698 1.00 51.78 312 ARG A CA 1
ATOM 2496 C C . ARG A 1 312 ? -21.594 27.031 32.729 1.00 51.78 312 ARG A C 1
ATOM 2498 O O . ARG A 1 312 ? -20.927 26.205 33.361 1.00 51.78 312 ARG A O 1
ATOM 2505 N N . PRO A 1 313 ? -21.461 28.354 32.919 1.00 42.16 313 PRO A N 1
ATOM 2506 C CA . PRO A 1 313 ? -20.549 28.880 33.920 1.00 42.16 313 PRO A CA 1
ATOM 2507 C C . PRO A 1 313 ? -20.919 28.293 35.282 1.00 42.16 313 PRO A C 1
ATOM 2509 O O . PRO A 1 313 ? -22.044 28.463 35.751 1.00 42.16 313 PRO A O 1
ATOM 2512 N N . LYS A 1 314 ? -19.973 27.610 35.937 1.00 43.59 314 LYS A N 1
ATOM 2513 C CA . LYS A 1 314 ? -20.079 27.422 37.383 1.00 43.59 314 LYS A CA 1
ATOM 2514 C C . LYS A 1 314 ? -20.027 28.822 37.979 1.00 43.59 314 LYS A C 1
ATOM 2516 O O . LYS A 1 314 ? -19.064 29.548 37.732 1.00 43.59 314 LYS A O 1
ATOM 2521 N N . GLY A 1 315 ? -21.097 29.213 38.673 1.00 41.59 315 GLY A N 1
ATOM 2522 C CA . GLY A 1 315 ? -21.161 30.486 39.380 1.00 41.59 315 GLY A CA 1
ATOM 2523 C C . GLY A 1 315 ? -19.868 30.695 40.160 1.00 41.59 315 GLY A C 1
ATOM 2524 O O . GLY A 1 315 ? -19.351 29.753 40.763 1.00 41.59 315 GLY A O 1
ATOM 2525 N N . ARG A 1 316 ? -19.306 31.904 40.069 1.00 33.66 316 ARG A N 1
ATOM 2526 C CA . ARG A 1 316 ? -18.132 32.282 40.858 1.00 33.66 316 ARG A CA 1
ATOM 2527 C C . ARG A 1 316 ? -18.465 31.980 42.317 1.00 33.66 316 ARG A C 1
ATOM 2529 O O . ARG A 1 316 ? -19.456 32.506 42.817 1.00 33.66 316 ARG A O 1
ATOM 2536 N N . CYS A 1 317 ? -17.672 31.140 42.978 1.00 34.97 317 CYS A N 1
ATOM 2537 C CA . CYS A 1 317 ? -17.628 31.191 44.430 1.00 34.97 317 CYS A CA 1
ATOM 2538 C C . CYS A 1 317 ? -17.176 32.611 44.790 1.00 34.97 317 CYS A C 1
ATOM 2540 O O . CYS A 1 317 ? -16.121 33.049 44.326 1.00 34.97 317 CYS A O 1
ATOM 2542 N N . SER A 1 318 ? -18.049 33.324 45.498 1.00 36.38 318 SER A N 1
ATOM 2543 C CA . SER A 1 318 ? -17.750 34.559 46.223 1.00 36.38 318 SER A CA 1
ATOM 2544 C C . SER A 1 318 ? -16.619 34.348 47.216 1.00 36.38 318 SER A C 1
ATOM 2546 O O . SER A 1 318 ? -16.655 33.276 47.866 1.00 36.38 318 SER A O 1
#

Radius of gyration: 24.99 Å; chains: 1; bounding box: 67×71×72 Å

Foldseek 3Di:
DDDDDDDDPDPDPPPPPPPDPLVVVQVVVCVVQVPPWDWDWDQDPNDTDIDIDRQDDDSAEEEEQEEDAPDQDPVLVVLVVLLRDDPRHHYQYDHDPPVLVGVLSSLVVRLVDPGFKYWYAYSQKRWDSCFVVVQVVVVFQKEWEWEFDLDDPLDTFIQFWAWDDADPLATDTDTDRDFDAAKDWGLFGDRNTMMHGSVLSVLCPHSNFDPPRHHRRNSNSVSCVVSVGTHMYGSVTYMYGNNVVPPPQPPFDEEEAEPDPCVVVDDVVVNVVGQYEYEHPCLVDPDDGPHYDDPDPVVCVVCVVSNVVRHDDPPDDD

pLDDT: mean 82.83, std 17.37, range [33.66, 98.75]

Organism: NCBI:txid412755

InterPro domains:
  IPR029044 Nucleotide-diphospho-sugar transferases [G3DSA:3.90.550.10] (93-245)
  IPR029044 Nucleotide-diphospho-sugar transferases [SSF53448] (107-241)

Secondary structure (DSSP, 8-state):
----PPP----------S--SHHHHHHHHHHHHTT-EEEEEEEETTEEEEEEEEPP---S--EEEEEE-S---HHHHHHHGGGT--TT-EEEEEE-S-HHHHHHHHHHHHHTSS-SEEEEE-TTEE--TTHHHHHHHT--SEEEEEEB-S--TT---BSEEEEEEEETTEEEEEE-SS---SEEEESEE-TTEEEEEHHHHHHH-S-----SSS-HHHHHHHHHHHTT--EEEEEEEEEEEGGGGT-TTTTS-EEEE-S-GGGGGS-HHHHTTSEEEE-TTGGGSS---SEE--S-HHHHHHHHHHHHH---------